Protein AF-A0A847A805-F1 (afdb_monomer)

Sequence (254 aa):
MTAPATVADLLRRSSESYADSPAIIGEGRNVTYGELTDRSNAVANGLVAAGLETGDRVAYLARNGTEFWELFFATAKSGAAIVPLNFRLSAPEIEWILDDCSPSVLVVEEHLVEMVPSSFTGLKLVFSQEGEPEAAEGWQTFEAWVGAQSTDDPRLDVRGEGLLSIMYSSGTTGRPKGVTTTSDAMLAAVAAISAELDPSPESVSLVPTPYYHITASGWSLIALANGGRIIQFIEVTPQSKLGLMLAHRATHEI

Nearest PDB structures (foldseek):
  8wev-assembly1_B-2  TM=8.909E-01  e=2.437E-20  Amycolatopsis thermoflava N1165
  8weu-assembly1_A-2  TM=8.920E-01  e=7.610E-20  Amycolatopsis thermoflava N1165
  8wev-assembly1_A-2  TM=9.040E-01  e=6.198E-19  Amycolatopsis thermoflava N1165
  8ppp-assembly1_A  TM=8.775E-01  e=2.397E-17  Streptoalloteichus hindustanus
  5u2a-assembly1_A  TM=8.514E-01  e=9.936E-14  Brucella canis ATCC 23365

Mean predicted aligned error: 3.99 Å

Secondary structure (DSSP, 8-state):
-PPPSSHHHHHHHHHHHHTTSEEEEESS--EEHHHHHHHHHHHHHHHHHTTPPTT-EEEEESSS-HHHHHHHHHHHHHT-EEEEE-TTS-HHHHHHHHHHH--SEEEEEGGGGGGS-TT--SEEEEE-SSSS----TT-EEHHHHHHTS--S-------TT-EEEEEEE--TTSS-EEEEEEHHHHHHHHHHHHHHH---TT-EEE--S-TTSHHHHHHHHHHHHTT-EEEE-SS--HHHHHHHHHHHT-SEE-

Solvent-accessible surface area (backbone atoms only — not comparable to full-atom values): 13107 Å² total; per-residue (Å²): 132,81,79,72,80,32,62,38,43,29,53,52,55,22,24,78,77,35,28,89,38,61,34,37,37,68,53,71,67,63,35,28,28,40,56,46,49,35,50,10,16,7,42,16,42,42,43,49,74,72,66,54,47,77,58,36,30,37,31,36,39,42,69,45,53,60,64,56,57,25,46,48,44,6,21,24,26,40,13,18,14,32,29,43,38,66,68,87,55,53,46,71,58,48,39,52,49,45,66,74,65,56,39,56,31,40,40,30,30,53,96,49,53,86,44,57,54,88,85,68,79,49,51,40,29,33,37,44,86,89,52,88,56,84,62,53,92,88,43,41,43,41,65,66,56,34,72,74,37,56,52,61,75,75,76,39,51,26,43,52,84,30,46,40,33,36,38,63,42,88,33,96,85,79,51,69,43,75,45,77,40,27,25,47,60,51,50,52,49,40,54,54,48,41,71,73,69,63,64,38,55,86,36,25,35,38,36,73,48,58,55,49,36,66,71,28,39,50,52,47,49,42,33,41,50,38,40,5,22,32,38,42,43,61,72,76,43,79,64,58,50,54,49,50,37,64,76,65,59,50,72,44,77,100

Radius of gyration: 17.07 Å; Cα contacts (8 Å, |Δi|>4): 524; chains: 1; bounding box: 42×43×49 Å

Foldseek 3Di:
DDAQQFLLSLLVVLCVVWVPPWAEDAAFDTDTSVRLLLLLQLLLQLCVVLPDDAAAEEEEQAFWYSVLSSPLSSCQLNNYAYEYDDNPDALVLVVVVCVVRVHQHYEYEQVCPVSHDPPNDHAAEYEYRVDFHDADPRYDHPVVSSVVGGSDRNRNGFGDQGWSYWAWDCDPVRHTDTDTDGRVNLSVLLVVVCVVVVAALQAEEEQQDTCSDCVRVSVSSSCSSRNHYYHDDRHDDPVSSVVSCVVSVHPYYD

pLDDT: mean 93.47, std 7.29, range [54.0, 98.88]

Structure (mmCIF, N/CA/C/O backbone):
data_AF-A0A847A805-F1
#
_entry.id   AF-A0A847A805-F1
#
loop_
_atom_site.group_PDB
_atom_site.id
_atom_site.type_symbol
_atom_site.label_atom_id
_atom_site.label_alt_id
_atom_site.label_comp_id
_atom_site.label_asym_id
_atom_site.label_entity_id
_atom_site.label_seq_id
_atom_site.pdbx_PDB_ins_code
_atom_site.Cartn_x
_atom_site.Cartn_y
_atom_site.Cartn_z
_atom_site.occupancy
_atom_site.B_iso_or_equiv
_atom_site.auth_seq_id
_atom_site.auth_comp_id
_atom_site.auth_asym_id
_atom_site.auth_atom_id
_atom_site.pdbx_PDB_model_num
ATOM 1 N N . MET A 1 1 ? -0.098 -5.555 -26.502 1.00 54.00 1 MET A N 1
ATOM 2 C CA . MET A 1 1 ? -0.722 -5.883 -25.203 1.00 54.00 1 MET A CA 1
ATOM 3 C C . MET A 1 1 ? -1.926 -4.981 -25.009 1.00 54.00 1 MET A C 1
ATOM 5 O O . MET A 1 1 ? -1.844 -3.817 -25.381 1.00 54.00 1 MET A O 1
ATOM 9 N N . THR A 1 2 ? -3.034 -5.507 -24.495 1.00 66.00 2 THR A N 1
ATOM 10 C CA . THR A 1 2 ? -4.191 -4.703 -24.070 1.00 66.00 2 THR A CA 1
ATOM 11 C C . THR A 1 2 ? -3.814 -3.821 -22.878 1.00 66.00 2 THR A C 1
ATOM 13 O O . THR A 1 2 ? -2.943 -4.190 -22.089 1.00 66.00 2 THR A O 1
ATOM 16 N N . ALA A 1 3 ? -4.435 -2.644 -22.767 1.00 80.00 3 ALA A N 1
ATOM 17 C CA . ALA A 1 3 ? -4.252 -1.761 -21.615 1.00 80.00 3 ALA A CA 1
ATOM 18 C C . ALA A 1 3 ? -4.642 -2.490 -20.308 1.00 80.00 3 ALA A C 1
ATOM 20 O O . ALA A 1 3 ? -5.530 -3.347 -20.348 1.00 80.00 3 ALA A O 1
ATOM 21 N N . PRO A 1 4 ? -3.977 -2.196 -19.174 1.00 85.38 4 PRO A N 1
ATOM 22 C CA . PRO A 1 4 ? -4.311 -2.818 -17.896 1.00 85.38 4 PRO A CA 1
ATOM 23 C C . PRO A 1 4 ? -5.711 -2.366 -17.464 1.00 85.38 4 PRO A C 1
ATOM 25 O O . PRO A 1 4 ? -6.030 -1.183 -17.573 1.00 85.38 4 PRO A O 1
ATOM 28 N N . ALA A 1 5 ? -6.547 -3.302 -17.010 1.00 90.94 5 ALA A N 1
ATOM 29 C CA . ALA A 1 5 ? -7.920 -2.998 -16.615 1.00 90.94 5 ALA A CA 1
ATOM 30 C C . ALA A 1 5 ? -8.040 -2.669 -15.119 1.00 90.94 5 ALA A C 1
ATOM 32 O O . ALA A 1 5 ? -9.042 -2.088 -14.706 1.00 90.94 5 ALA A O 1
ATOM 33 N N . THR A 1 6 ? -7.047 -3.054 -14.311 1.00 97.44 6 THR A N 1
ATOM 34 C CA . THR A 1 6 ? -6.960 -2.775 -12.869 1.00 97.44 6 THR A CA 1
ATOM 35 C C . THR A 1 6 ? -5.526 -2.456 -12.461 1.00 97.44 6 THR A C 1
ATOM 37 O O . THR A 1 6 ? -4.572 -2.791 -13.167 1.00 97.44 6 THR A O 1
ATOM 40 N N . VAL A 1 7 ? -5.347 -1.834 -11.293 1.00 98.00 7 VAL A N 1
ATOM 41 C CA . VAL A 1 7 ? -4.006 -1.628 -10.713 1.00 98.00 7 VAL A CA 1
ATOM 42 C C . VAL A 1 7 ? -3.314 -2.962 -10.410 1.00 98.00 7 VAL A C 1
ATOM 44 O O . VAL A 1 7 ? -2.103 -3.077 -10.587 1.00 98.00 7 VAL A O 1
ATOM 47 N N . ALA A 1 8 ? -4.071 -4.000 -10.041 1.00 98.12 8 ALA A N 1
ATOM 48 C CA . ALA A 1 8 ? -3.539 -5.350 -9.867 1.00 98.12 8 ALA A CA 1
ATOM 49 C C . ALA A 1 8 ? -2.941 -5.920 -11.171 1.00 98.12 8 ALA A C 1
ATOM 51 O O . ALA A 1 8 ? -1.909 -6.594 -11.130 1.00 98.12 8 ALA A O 1
ATOM 52 N N . ASP A 1 9 ? -3.523 -5.595 -12.333 1.00 97.75 9 ASP A N 1
ATOM 53 C CA . ASP A 1 9 ? -2.986 -6.010 -13.635 1.00 97.75 9 ASP A CA 1
ATOM 54 C C . ASP A 1 9 ? -1.608 -5.409 -13.941 1.00 97.75 9 ASP A C 1
ATOM 56 O O . ASP A 1 9 ? -0.858 -6.008 -14.711 1.00 97.75 9 ASP A O 1
ATOM 60 N N . LEU A 1 10 ? -1.243 -4.267 -13.344 1.00 97.69 10 LEU A N 1
ATOM 61 C CA . LEU A 1 10 ? 0.098 -3.692 -13.507 1.00 97.69 10 LEU A CA 1
ATOM 62 C C . LEU A 1 10 ? 1.162 -4.666 -12.990 1.00 97.69 10 LEU A C 1
ATOM 64 O O . LEU A 1 10 ? 2.076 -5.024 -13.730 1.00 97.69 10 LEU A O 1
ATOM 68 N N . LEU A 1 11 ? 0.997 -5.164 -11.759 1.00 98.19 11 LEU A N 1
ATOM 69 C CA . LEU A 1 11 ? 1.932 -6.129 -11.181 1.00 98.19 11 LEU A CA 1
ATOM 70 C C . LEU A 1 11 ? 1.893 -7.468 -11.920 1.00 98.19 11 LEU A C 1
ATOM 72 O O . LEU A 1 11 ? 2.948 -8.033 -12.191 1.00 98.19 11 LEU A O 1
ATOM 76 N N . ARG A 1 12 ? 0.699 -7.965 -12.280 1.00 97.75 12 ARG A N 1
ATOM 77 C CA . ARG A 1 12 ? 0.564 -9.232 -13.024 1.00 97.75 12 ARG A CA 1
ATOM 78 C C . ARG A 1 12 ? 1.360 -9.202 -14.323 1.00 97.75 12 ARG A C 1
ATOM 80 O O . ARG A 1 12 ? 2.133 -10.115 -14.580 1.00 97.75 12 ARG A O 1
ATOM 87 N N . ARG A 1 13 ? 1.224 -8.130 -15.106 1.00 96.31 13 ARG A N 1
ATOM 88 C CA . ARG A 1 13 ? 1.913 -7.984 -16.396 1.00 96.31 13 ARG A CA 1
ATOM 89 C C . ARG A 1 13 ? 3.425 -7.849 -16.237 1.00 96.31 13 ARG A C 1
ATOM 91 O O . ARG A 1 13 ? 4.167 -8.465 -17.004 1.00 96.31 13 ARG A O 1
ATOM 98 N N . SER A 1 14 ? 3.882 -7.075 -15.250 1.00 96.19 14 SER A N 1
ATOM 99 C CA . SER A 1 14 ? 5.313 -6.982 -14.946 1.00 96.19 14 SER A CA 1
ATOM 100 C C . SER A 1 14 ? 5.870 -8.337 -14.509 1.00 96.19 14 SER A C 1
ATOM 102 O O . SER A 1 14 ? 6.908 -8.750 -15.008 1.00 96.19 14 SER A O 1
ATOM 104 N N . SER A 1 15 ? 5.154 -9.074 -13.659 1.00 97.00 15 SER A N 1
ATOM 105 C CA . SER A 1 15 ? 5.560 -10.405 -13.196 1.00 97.00 15 SER A CA 1
ATOM 106 C C . SER A 1 15 ? 5.583 -11.446 -14.321 1.00 97.00 15 SER A C 1
ATOM 108 O O . SER A 1 15 ? 6.563 -12.170 -14.457 1.00 97.00 15 SER A O 1
ATOM 110 N N . GLU A 1 16 ? 4.588 -11.452 -15.215 1.00 96.88 16 GLU A N 1
ATOM 111 C CA . GLU A 1 16 ? 4.564 -12.327 -16.401 1.00 96.88 16 GLU A CA 1
ATOM 112 C C . GLU A 1 16 ? 5.808 -12.164 -17.292 1.00 96.88 16 GLU A C 1
ATOM 114 O O . GLU A 1 16 ? 6.250 -13.126 -17.919 1.00 96.88 16 GLU A O 1
ATOM 119 N N . SER A 1 17 ? 6.371 -10.954 -17.357 1.00 95.88 17 SER A N 1
ATOM 120 C CA . SER A 1 17 ? 7.512 -10.633 -18.225 1.00 95.88 17 SER A CA 1
ATOM 121 C C . SER A 1 17 ? 8.860 -10.647 -17.496 1.00 95.88 17 SER A C 1
ATOM 123 O O . SER A 1 17 ? 9.890 -10.905 -18.118 1.00 95.88 17 SER A O 1
ATOM 125 N N . TYR A 1 18 ? 8.862 -10.359 -16.193 1.00 96.56 18 TYR A N 1
ATOM 126 C CA . TYR A 1 18 ? 10.057 -10.032 -15.414 1.00 96.56 18 TYR A CA 1
ATOM 127 C C . TYR A 1 18 ? 10.082 -10.710 -14.038 1.00 96.56 18 TYR A C 1
ATOM 129 O O . TYR A 1 18 ? 10.704 -10.171 -13.128 1.00 96.56 18 TYR A O 1
ATOM 137 N N . ALA A 1 19 ? 9.442 -11.875 -13.874 1.00 97.44 19 ALA A N 1
ATOM 138 C C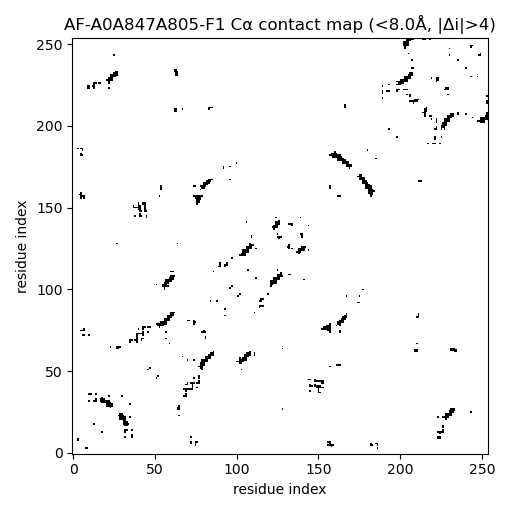A . ALA A 1 19 ? 9.321 -12.590 -12.596 1.00 97.44 19 ALA A CA 1
ATOM 139 C C . ALA A 1 19 ? 10.629 -12.640 -11.785 1.00 97.44 19 ALA A C 1
ATOM 141 O O . ALA A 1 19 ? 10.632 -12.253 -10.621 1.00 97.44 19 ALA A O 1
ATOM 142 N N . ASP A 1 20 ? 11.742 -13.028 -12.416 1.00 98.06 20 ASP A N 1
ATOM 143 C CA . ASP A 1 20 ? 13.053 -13.164 -11.759 1.00 98.06 20 ASP A CA 1
ATOM 144 C C . ASP A 1 20 ? 13.842 -11.842 -11.663 1.00 98.06 20 ASP A C 1
ATOM 146 O O . ASP A 1 20 ? 14.954 -11.799 -11.132 1.00 98.06 20 ASP A O 1
ATOM 150 N N . SER A 1 21 ? 13.307 -10.747 -12.210 1.00 97.94 21 SER A N 1
ATOM 151 C CA . SER A 1 21 ? 13.960 -9.439 -12.152 1.00 97.94 21 SER A CA 1
ATOM 152 C C . SER A 1 21 ? 13.697 -8.764 -10.804 1.00 97.94 21 SER A C 1
ATOM 154 O O . SER A 1 21 ? 12.608 -8.914 -10.245 1.00 97.94 21 SER A O 1
ATOM 156 N N . PRO A 1 22 ? 14.652 -7.975 -10.276 1.00 97.81 22 PRO A N 1
ATOM 157 C CA . PRO A 1 22 ? 14.435 -7.214 -9.051 1.00 97.81 22 PRO A CA 1
ATOM 158 C C . PRO A 1 22 ? 13.302 -6.199 -9.230 1.00 97.81 22 PRO A C 1
ATOM 160 O O . PRO A 1 22 ? 13.333 -5.433 -10.189 1.00 97.81 22 PRO A O 1
ATOM 163 N N . ALA A 1 23 ? 12.357 -6.156 -8.293 1.00 97.81 23 ALA A N 1
ATOM 164 C CA . ALA A 1 23 ? 11.308 -5.138 -8.227 1.00 97.81 23 ALA A CA 1
ATOM 165 C C . ALA A 1 23 ? 11.667 -4.054 -7.200 1.00 97.81 23 ALA A C 1
ATOM 167 O O . ALA A 1 23 ? 11.599 -2.857 -7.485 1.00 97.81 23 ALA A O 1
ATOM 168 N N . ILE A 1 24 ? 12.105 -4.482 -6.014 1.00 96.56 24 ILE A N 1
ATOM 169 C CA . ILE A 1 24 ? 12.467 -3.612 -4.892 1.00 96.56 24 ILE A CA 1
ATOM 170 C C . ILE A 1 24 ? 13.868 -4.001 -4.433 1.00 96.56 24 ILE A C 1
ATOM 172 O O . ILE A 1 24 ? 14.149 -5.176 -4.192 1.00 96.56 24 ILE A O 1
ATOM 176 N N . ILE A 1 25 ? 14.752 -3.013 -4.338 1.00 94.50 25 ILE A N 1
ATOM 177 C CA . ILE A 1 25 ? 16.137 -3.167 -3.882 1.00 94.50 25 ILE A CA 1
ATOM 178 C C . ILE A 1 25 ? 16.492 -2.060 -2.884 1.00 94.50 25 ILE A C 1
ATOM 180 O O . ILE A 1 25 ? 15.800 -1.051 -2.829 1.00 94.50 25 ILE A O 1
ATOM 184 N N . GLY A 1 26 ? 17.601 -2.187 -2.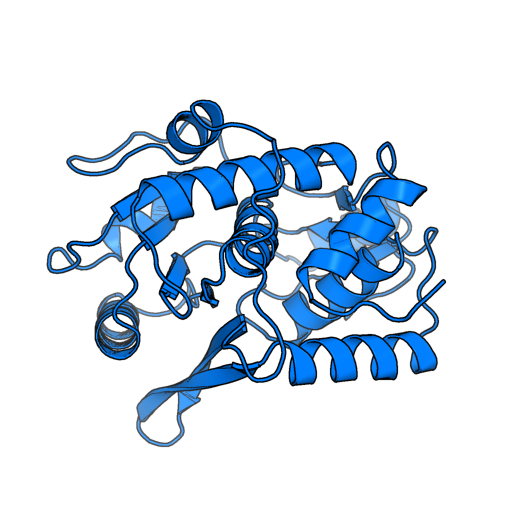158 1.00 88.38 26 GLY A N 1
ATOM 185 C CA . GLY A 1 26 ? 18.120 -1.134 -1.279 1.00 88.38 26 GLY A CA 1
ATOM 186 C C . GLY A 1 26 ? 18.107 -1.569 0.181 1.00 88.38 26 GLY A C 1
ATOM 187 O O . GLY A 1 26 ? 18.636 -2.630 0.506 1.00 88.38 26 GLY A O 1
ATOM 188 N N . GLU A 1 27 ? 17.553 -0.732 1.057 1.00 87.06 27 GLU A N 1
ATOM 189 C CA . GLU A 1 27 ? 17.408 -1.049 2.481 1.00 87.06 27 GLU A CA 1
ATOM 190 C C . GLU A 1 27 ? 16.188 -1.950 2.745 1.00 87.06 27 GLU A C 1
ATOM 192 O O . GLU A 1 27 ? 15.140 -1.825 2.103 1.00 87.06 27 GLU A O 1
ATOM 197 N N . GLY A 1 28 ? 16.319 -2.847 3.727 1.00 84.88 28 GLY A N 1
ATOM 198 C CA . GLY A 1 28 ? 15.299 -3.842 4.058 1.00 84.88 28 GLY A CA 1
ATOM 199 C C . GLY A 1 28 ? 15.353 -5.073 3.145 1.00 84.88 28 GLY A C 1
ATOM 200 O O . GLY A 1 28 ? 16.429 -5.535 2.757 1.00 84.88 28 GLY A O 1
ATOM 201 N N . ARG A 1 29 ? 14.184 -5.647 2.832 1.00 90.75 29 ARG A N 1
ATOM 202 C CA . ARG A 1 29 ? 14.076 -6.852 1.995 1.00 90.75 29 ARG A CA 1
ATOM 203 C C . ARG A 1 29 ? 14.111 -6.502 0.509 1.00 90.75 29 ARG A C 1
ATOM 205 O O . ARG A 1 29 ? 13.197 -5.853 0.001 1.00 90.75 29 ARG A O 1
ATOM 212 N N . ASN A 1 30 ? 15.113 -7.026 -0.191 1.00 94.38 30 ASN A N 1
ATOM 213 C CA . ASN A 1 30 ? 15.154 -7.015 -1.650 1.00 94.38 30 ASN A CA 1
ATOM 214 C C . ASN A 1 30 ? 14.257 -8.131 -2.186 1.00 94.38 30 ASN A C 1
ATOM 216 O O . ASN A 1 30 ? 14.399 -9.272 -1.751 1.00 94.38 30 ASN A O 1
ATOM 220 N N . VAL A 1 31 ? 13.371 -7.811 -3.127 1.00 97.38 31 VAL A N 1
ATOM 221 C CA . VAL A 1 31 ? 12.443 -8.787 -3.712 1.00 97.38 31 VAL A CA 1
ATOM 222 C C . VAL A 1 31 ? 12.356 -8.646 -5.224 1.00 97.38 31 VAL A C 1
ATOM 224 O O . VAL A 1 31 ? 12.441 -7.550 -5.792 1.00 97.38 31 VAL A O 1
ATOM 227 N N . THR A 1 32 ? 12.178 -9.784 -5.876 1.00 98.69 32 THR A N 1
ATOM 228 C CA . THR A 1 32 ? 11.847 -9.907 -7.295 1.00 98.69 32 THR A CA 1
ATOM 229 C C . THR A 1 32 ? 10.361 -9.646 -7.548 1.00 98.69 32 THR A C 1
ATOM 231 O O . THR A 1 32 ? 9.549 -9.587 -6.619 1.00 98.69 32 THR A O 1
ATOM 234 N N . TYR A 1 33 ? 9.977 -9.495 -8.815 1.00 98.69 33 TYR A N 1
ATOM 235 C CA . TYR A 1 33 ? 8.565 -9.379 -9.193 1.00 98.69 33 TYR A CA 1
ATOM 236 C C . TYR A 1 33 ? 7.750 -10.628 -8.849 1.00 98.69 33 TYR A C 1
ATOM 238 O O . TYR A 1 33 ? 6.592 -10.497 -8.442 1.00 98.69 33 TYR A O 1
ATOM 246 N N . GLY A 1 34 ? 8.336 -11.819 -8.993 1.00 98.62 34 GLY A N 1
ATOM 247 C CA . GLY A 1 34 ? 7.706 -13.085 -8.623 1.00 98.62 34 GLY A CA 1
ATOM 248 C C . GLY A 1 34 ? 7.427 -13.142 -7.124 1.00 98.62 34 GLY A C 1
ATOM 249 O O . GLY A 1 34 ? 6.283 -13.318 -6.717 1.00 98.62 34 GLY A O 1
ATOM 250 N N . GLU A 1 35 ? 8.435 -12.847 -6.300 1.00 98.56 35 GLU A N 1
ATOM 251 C CA . GLU A 1 35 ? 8.287 -12.824 -4.838 1.00 98.56 35 GLU A CA 1
ATOM 252 C C . GLU A 1 35 ? 7.276 -11.767 -4.373 1.00 98.56 35 GLU A C 1
ATOM 254 O O . GLU A 1 35 ? 6.437 -12.047 -3.516 1.00 98.56 35 GLU A O 1
ATOM 259 N N . LEU A 1 36 ? 7.296 -10.564 -4.961 1.00 98.69 36 LEU A N 1
ATOM 260 C CA . LEU A 1 36 ? 6.301 -9.529 -4.665 1.00 98.69 36 LEU A CA 1
ATOM 261 C C . LEU A 1 36 ? 4.887 -9.968 -5.078 1.00 98.69 36 LEU A C 1
ATOM 263 O O . LEU A 1 36 ? 3.910 -9.656 -4.392 1.00 98.69 36 LEU A O 1
ATOM 267 N N . THR A 1 37 ? 4.758 -10.701 -6.185 1.00 98.81 37 THR A N 1
ATOM 268 C CA . THR A 1 37 ? 3.476 -11.247 -6.652 1.00 98.81 37 THR A CA 1
ATOM 269 C C . THR A 1 37 ? 2.931 -12.279 -5.678 1.00 98.81 37 THR A C 1
ATOM 271 O O . THR A 1 37 ? 1.793 -12.128 -5.236 1.00 98.81 37 THR A O 1
ATOM 274 N N . ASP A 1 38 ? 3.746 -13.258 -5.300 1.00 98.69 38 ASP A N 1
ATOM 275 C CA . ASP A 1 38 ? 3.353 -14.331 -4.389 1.00 98.69 38 ASP A CA 1
ATOM 276 C C . ASP A 1 38 ? 2.993 -13.781 -3.010 1.00 98.69 38 ASP A C 1
ATOM 278 O O . ASP A 1 38 ? 1.939 -14.106 -2.461 1.00 98.69 38 ASP A O 1
ATOM 282 N N . ARG A 1 39 ? 3.817 -12.873 -2.471 1.00 98.62 39 ARG A N 1
ATOM 283 C CA . ARG A 1 39 ? 3.561 -12.264 -1.161 1.00 98.62 39 ARG A CA 1
ATOM 284 C C . ARG A 1 39 ? 2.328 -11.369 -1.167 1.00 98.62 39 ARG A C 1
ATOM 286 O O . ARG A 1 39 ? 1.515 -11.460 -0.253 1.00 98.62 39 ARG A O 1
ATOM 293 N N . SER A 1 40 ? 2.124 -10.553 -2.203 1.00 98.81 40 SER A N 1
ATOM 294 C CA . SER A 1 40 ? 0.896 -9.748 -2.302 1.00 98.81 40 SER A CA 1
ATOM 295 C C . SER A 1 40 ? -0.358 -10.604 -2.522 1.00 98.81 40 SER A C 1
ATOM 297 O O . SER A 1 40 ? -1.422 -10.237 -2.032 1.00 98.81 40 SER A O 1
ATOM 299 N N . ASN A 1 41 ? -0.260 -11.757 -3.195 1.00 98.88 41 ASN A N 1
ATOM 300 C CA . ASN A 1 41 ? -1.364 -12.721 -3.270 1.00 98.88 41 ASN A CA 1
ATOM 301 C C . ASN A 1 41 ? -1.668 -13.333 -1.896 1.00 98.88 41 ASN A C 1
ATOM 303 O O . ASN A 1 41 ? -2.827 -13.367 -1.489 1.00 98.88 41 ASN A O 1
ATOM 307 N N . ALA A 1 42 ? -0.640 -13.749 -1.152 1.00 98.88 42 ALA A N 1
ATOM 308 C CA . ALA A 1 42 ? -0.792 -14.288 0.198 1.00 98.88 42 ALA A CA 1
ATOM 309 C C . ALA A 1 42 ? -1.446 -13.284 1.153 1.00 98.88 42 ALA A C 1
ATOM 311 O O . ALA A 1 42 ? -2.428 -13.611 1.821 1.00 98.88 42 ALA A O 1
ATOM 312 N N . VAL A 1 43 ? -0.986 -12.031 1.151 1.00 98.88 43 VAL A N 1
ATOM 313 C CA . VAL A 1 43 ? -1.624 -10.952 1.916 1.00 98.88 43 VAL A CA 1
ATOM 314 C C . VAL A 1 43 ? -3.076 -10.758 1.461 1.00 98.88 43 VAL A C 1
ATOM 316 O O . VAL A 1 43 ? -3.959 -10.670 2.308 1.00 98.88 43 VAL A O 1
ATOM 319 N N . ALA A 1 44 ? -3.362 -10.746 0.153 1.00 98.88 44 ALA A N 1
ATOM 320 C CA . ALA A 1 44 ? -4.724 -10.577 -0.360 1.00 98.88 44 ALA A CA 1
ATOM 321 C C . ALA A 1 44 ? -5.663 -11.699 0.111 1.00 98.88 44 ALA A C 1
ATOM 323 O O . ALA A 1 44 ? -6.768 -11.413 0.570 1.00 98.88 44 ALA A O 1
ATOM 324 N N . ASN A 1 45 ? -5.214 -12.956 0.069 1.00 98.81 45 ASN A N 1
ATOM 325 C CA . ASN A 1 45 ? -5.967 -14.093 0.598 1.00 98.81 45 ASN A CA 1
ATOM 326 C C . ASN A 1 45 ? -6.185 -13.985 2.107 1.00 98.81 45 ASN A C 1
ATOM 328 O O . ASN A 1 45 ? -7.288 -14.253 2.574 1.00 98.81 45 ASN A O 1
ATOM 332 N N . GLY A 1 46 ? -5.179 -13.535 2.861 1.00 98.75 46 GLY A N 1
ATOM 333 C CA . GLY A 1 46 ? -5.327 -13.268 4.289 1.00 98.75 46 GLY A CA 1
ATOM 334 C C . GLY A 1 46 ? -6.392 -12.205 4.575 1.00 98.75 46 GLY A C 1
ATOM 335 O O . GLY A 1 46 ? -7.215 -12.389 5.470 1.00 98.75 46 GLY A O 1
ATOM 336 N N . LEU A 1 47 ? -6.431 -11.121 3.790 1.00 98.75 47 LEU A N 1
ATOM 337 C CA . LEU A 1 47 ? -7.457 -10.078 3.911 1.00 98.75 47 LEU A CA 1
ATOM 338 C C . LEU A 1 47 ? -8.860 -10.635 3.615 1.00 98.75 47 LEU A C 1
ATOM 340 O O . LEU A 1 47 ? -9.795 -10.385 4.372 1.00 98.75 47 LEU A O 1
ATOM 344 N N . VAL A 1 48 ? -9.002 -11.439 2.558 1.00 98.56 48 VAL A N 1
ATOM 345 C CA . VAL A 1 48 ? -10.272 -12.103 2.213 1.00 98.56 48 VAL A CA 1
ATOM 346 C C . VAL A 1 48 ? -10.700 -13.077 3.315 1.00 98.56 48 VAL A C 1
ATOM 348 O O . VAL A 1 48 ? -11.859 -13.079 3.724 1.00 98.56 48 VAL A O 1
ATOM 351 N N . ALA A 1 49 ? -9.771 -13.873 3.849 1.00 98.19 49 ALA A N 1
ATOM 352 C CA . ALA A 1 49 ? -10.033 -14.814 4.937 1.00 98.19 49 ALA A CA 1
ATOM 353 C C . ALA A 1 49 ? -10.394 -14.110 6.257 1.00 98.19 49 ALA A C 1
ATOM 355 O O . ALA A 1 49 ? -11.165 -14.649 7.050 1.00 98.19 49 ALA A O 1
ATOM 356 N N . ALA A 1 50 ? -9.880 -12.896 6.478 1.00 98.00 50 ALA A N 1
ATOM 357 C CA . ALA A 1 50 ? -10.261 -12.028 7.590 1.00 98.00 50 ALA A CA 1
ATOM 358 C C . ALA A 1 50 ? -11.643 -11.365 7.402 1.00 98.00 50 ALA A C 1
ATOM 360 O O . ALA A 1 50 ? -12.107 -10.672 8.306 1.00 98.00 50 ALA A O 1
ATOM 361 N N . GLY A 1 51 ? -12.314 -11.602 6.269 1.00 98.06 51 GLY A N 1
ATOM 362 C CA . GLY A 1 51 ? -13.681 -11.156 6.007 1.00 98.06 51 GLY A CA 1
ATOM 363 C C . GLY A 1 51 ? -13.794 -9.737 5.457 1.00 98.06 51 GLY A C 1
ATOM 364 O O . GLY A 1 51 ? -14.868 -9.153 5.568 1.00 98.06 51 GLY A O 1
ATOM 365 N N . LEU A 1 52 ? -12.717 -9.176 4.896 1.00 98.31 52 LEU A N 1
ATOM 366 C CA . LEU A 1 52 ? -12.769 -7.844 4.295 1.00 98.31 52 LEU A CA 1
ATOM 367 C C . LEU A 1 52 ? -13.649 -7.846 3.042 1.00 98.31 52 LEU A C 1
ATOM 369 O O . LEU A 1 52 ? -13.547 -8.736 2.194 1.00 98.31 52 LEU A O 1
ATOM 373 N N . GLU A 1 53 ? -14.465 -6.805 2.911 1.00 95.81 53 GLU A N 1
ATOM 374 C CA . GLU A 1 53 ? -15.313 -6.565 1.746 1.00 95.81 53 GLU A CA 1
ATOM 375 C C . GLU A 1 53 ? -14.734 -5.472 0.832 1.00 95.81 53 GLU A C 1
ATOM 377 O O . GLU A 1 53 ? -13.776 -4.766 1.163 1.00 95.81 53 GLU A O 1
ATOM 382 N N . THR A 1 54 ? -15.319 -5.311 -0.359 1.00 96.81 54 THR A N 1
ATOM 383 C CA . THR A 1 54 ? -14.913 -4.253 -1.290 1.00 96.81 54 THR A CA 1
ATOM 384 C C . THR A 1 54 ? -15.049 -2.872 -0.645 1.00 96.81 54 THR A C 1
ATOM 386 O O . THR A 1 54 ? -16.126 -2.487 -0.197 1.00 96.81 54 THR A O 1
ATOM 389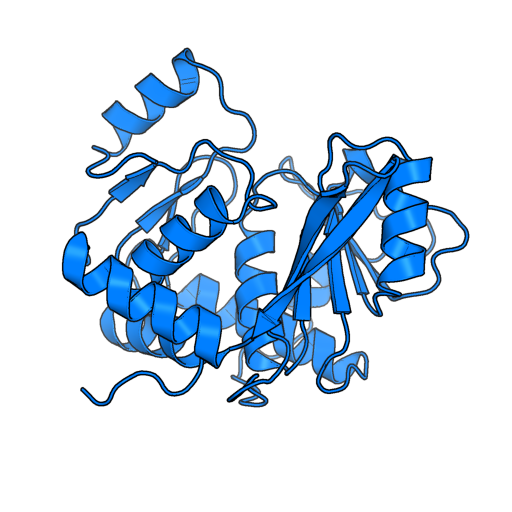 N N . GLY A 1 55 ? -13.965 -2.097 -0.663 1.00 96.50 55 GLY A N 1
ATOM 390 C CA . GLY A 1 55 ? -13.900 -0.771 -0.049 1.00 96.50 55 GLY A CA 1
ATOM 391 C C . GLY A 1 55 ? -13.531 -0.771 1.436 1.00 96.50 55 GLY A C 1
ATOM 392 O O . GLY A 1 55 ? -13.446 0.310 2.025 1.00 96.50 55 GLY A O 1
ATOM 393 N N . ASP A 1 56 ? -13.268 -1.929 2.050 1.00 98.56 56 ASP A N 1
ATOM 394 C CA . ASP A 1 56 ? -12.667 -1.970 3.383 1.00 98.56 56 ASP A CA 1
ATOM 395 C C . ASP A 1 56 ? -11.253 -1.405 3.392 1.00 98.56 56 ASP A C 1
ATOM 397 O O . ASP A 1 56 ? -10.524 -1.481 2.406 1.00 98.56 56 ASP A O 1
ATOM 401 N N . ARG A 1 57 ? -10.870 -0.781 4.510 1.00 98.75 57 ARG A N 1
ATOM 402 C CA . ARG A 1 57 ? -9.603 -0.053 4.618 1.00 98.75 57 ARG A CA 1
ATOM 403 C C . ARG A 1 57 ? -8.571 -0.894 5.353 1.00 98.75 57 ARG A C 1
ATOM 405 O O . ARG A 1 57 ? -8.849 -1.440 6.420 1.00 98.75 57 ARG A O 1
ATOM 412 N N . VAL A 1 58 ? -7.365 -0.925 4.801 1.00 98.88 58 VAL A N 1
ATOM 413 C CA . VAL A 1 58 ? -6.174 -1.510 5.415 1.00 98.88 58 VAL A CA 1
ATOM 414 C C . VAL A 1 58 ? -5.175 -0.390 5.661 1.00 98.88 58 VAL A C 1
ATOM 416 O O . VAL A 1 58 ? -4.620 0.179 4.720 1.00 98.88 58 VAL A O 1
ATOM 419 N N . ALA A 1 59 ? -4.974 -0.041 6.927 1.00 98.81 59 ALA A N 1
ATOM 420 C CA . ALA A 1 59 ? -4.054 1.013 7.319 1.00 98.81 59 ALA A CA 1
ATOM 421 C C . ALA A 1 59 ? -2.622 0.485 7.470 1.00 98.81 59 ALA A C 1
ATOM 423 O O . ALA A 1 59 ? -2.403 -0.623 7.961 1.00 98.81 59 ALA A O 1
ATOM 424 N N . TYR A 1 60 ? -1.650 1.300 7.064 1.00 98.75 60 TYR A N 1
ATOM 425 C CA . TYR A 1 60 ? -0.221 0.998 7.153 1.00 98.75 60 TYR A CA 1
ATOM 426 C C . TYR A 1 60 ? 0.500 2.119 7.905 1.00 98.75 60 TYR A C 1
ATOM 428 O O . TYR A 1 60 ? 0.599 3.235 7.393 1.00 98.75 60 TYR A O 1
ATOM 436 N N . LEU A 1 61 ? 0.990 1.835 9.113 1.00 98.31 61 LEU A N 1
ATOM 437 C CA . LEU A 1 61 ? 1.722 2.775 9.967 1.00 98.31 61 LEU A CA 1
ATOM 438 C C . LEU A 1 61 ? 3.169 2.314 10.135 1.00 98.31 61 LEU A C 1
ATOM 440 O O . LEU A 1 61 ? 3.492 1.53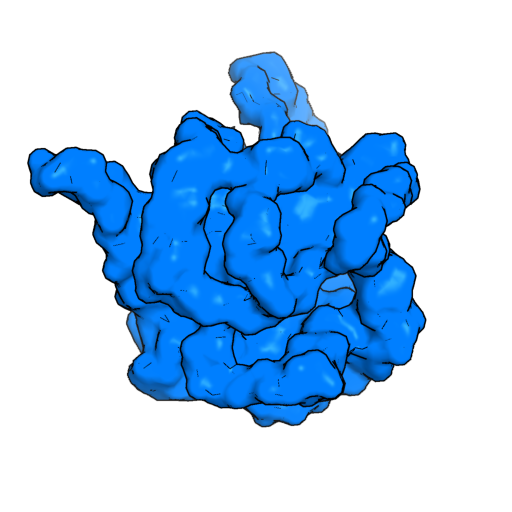5 11.029 1.00 98.31 61 LEU A O 1
ATOM 444 N N . ALA A 1 62 ? 4.044 2.791 9.260 1.00 96.69 62 ALA A N 1
ATOM 445 C CA . ALA A 1 62 ? 5.442 2.391 9.252 1.00 96.69 62 ALA A CA 1
ATOM 446 C C . ALA A 1 62 ? 6.290 3.348 8.420 1.00 96.69 62 ALA A C 1
ATOM 448 O O . ALA A 1 62 ? 5.773 4.166 7.648 1.00 96.69 62 ALA A O 1
ATOM 449 N N . ARG A 1 63 ? 7.608 3.200 8.543 1.00 95.12 63 ARG A N 1
ATOM 450 C CA . ARG A 1 63 ? 8.558 3.733 7.567 1.00 95.12 63 ARG A CA 1
ATOM 451 C C . ARG A 1 63 ? 8.378 3.025 6.215 1.00 95.12 63 ARG A C 1
ATOM 453 O O . ARG A 1 63 ? 7.583 2.093 6.055 1.00 95.12 63 ARG A O 1
ATOM 460 N N . ASN A 1 64 ? 9.115 3.489 5.212 1.00 93.62 64 ASN A N 1
ATOM 461 C CA . ASN A 1 64 ? 9.184 2.808 3.922 1.00 93.62 64 ASN A CA 1
ATOM 462 C C . ASN A 1 64 ? 9.692 1.380 4.124 1.00 93.62 64 ASN A C 1
ATOM 464 O O . ASN A 1 64 ? 10.727 1.175 4.752 1.00 93.62 64 ASN A O 1
ATOM 468 N N . GLY A 1 65 ? 8.954 0.419 3.587 1.00 93.31 65 GLY A N 1
ATOM 469 C CA . GLY A 1 65 ? 9.219 -1.003 3.734 1.00 93.31 65 GLY A CA 1
ATOM 470 C C . GLY A 1 65 ? 8.593 -1.772 2.580 1.00 93.31 65 GLY A C 1
ATOM 471 O O . GLY A 1 65 ? 7.685 -1.275 1.905 1.00 93.31 65 GLY A O 1
ATOM 472 N N . THR A 1 66 ? 9.072 -2.991 2.361 1.00 95.12 66 THR A N 1
ATOM 473 C CA . THR A 1 66 ? 8.583 -3.876 1.293 1.00 95.12 66 THR A CA 1
ATOM 474 C C . THR A 1 66 ? 7.124 -4.272 1.552 1.00 95.12 66 THR A C 1
ATOM 476 O O . THR A 1 66 ? 6.331 -4.419 0.623 1.00 95.12 66 THR A O 1
ATOM 479 N N . GLU A 1 67 ? 6.743 -4.327 2.827 1.00 96.75 67 GLU A N 1
ATOM 480 C CA . GLU A 1 67 ? 5.397 -4.575 3.341 1.00 96.75 67 GLU A CA 1
ATOM 481 C C . GLU A 1 67 ? 4.373 -3.573 2.788 1.00 96.75 67 GLU A C 1
ATOM 483 O O . GLU A 1 67 ? 3.235 -3.956 2.517 1.00 96.75 67 GLU A O 1
ATOM 488 N N . PHE A 1 68 ? 4.768 -2.315 2.538 1.00 97.75 68 PHE A N 1
ATOM 489 C CA . PHE A 1 68 ? 3.890 -1.331 1.896 1.00 97.75 68 PHE A CA 1
ATOM 490 C C . PHE A 1 68 ? 3.442 -1.802 0.509 1.00 97.75 68 PHE A C 1
ATOM 492 O O . PHE A 1 68 ? 2.258 -1.730 0.191 1.00 97.75 68 PHE A O 1
ATOM 499 N N . TRP A 1 69 ? 4.368 -2.301 -0.314 1.00 98.06 69 TRP A N 1
ATOM 500 C CA . TRP A 1 69 ? 4.063 -2.754 -1.674 1.00 98.06 69 TRP A CA 1
ATOM 501 C C . TRP A 1 69 ? 3.329 -4.088 -1.690 1.00 98.06 69 TRP A C 1
ATOM 503 O O . TRP A 1 69 ? 2.437 -4.285 -2.516 1.00 98.06 69 TRP A O 1
ATOM 513 N N . GLU A 1 70 ? 3.641 -4.971 -0.741 1.00 98.50 70 GLU A N 1
ATOM 514 C CA . GLU A 1 70 ? 2.873 -6.195 -0.517 1.00 98.50 70 GLU A CA 1
ATOM 515 C C . GLU A 1 70 ? 1.407 -5.860 -0.213 1.00 98.50 70 GLU A C 1
ATOM 517 O O . GLU A 1 70 ? 0.518 -6.384 -0.881 1.00 98.50 70 GLU A O 1
ATOM 522 N N . LEU A 1 71 ? 1.148 -4.919 0.703 1.00 98.75 71 LEU A N 1
ATOM 523 C CA . LEU A 1 71 ? -0.199 -4.454 1.053 1.00 98.75 71 LEU A CA 1
ATOM 524 C C . LEU A 1 71 ? -0.874 -3.658 -0.067 1.00 98.75 71 LEU A C 1
ATOM 526 O O . LEU A 1 71 ? -2.072 -3.827 -0.299 1.00 98.75 71 LEU A O 1
ATOM 530 N N . PHE A 1 72 ? -0.137 -2.799 -0.773 1.00 98.81 72 PHE A N 1
ATOM 531 C CA . PHE A 1 72 ? -0.677 -1.981 -1.858 1.00 98.81 72 PHE A CA 1
ATOM 532 C C . PHE A 1 72 ? -1.259 -2.870 -2.957 1.00 98.81 72 PHE A C 1
ATOM 534 O O . PHE A 1 72 ? -2.413 -2.712 -3.355 1.00 98.81 72 PHE A O 1
ATOM 541 N N . PHE A 1 73 ? -0.490 -3.859 -3.415 1.00 98.88 73 PHE A N 1
ATOM 542 C CA . PHE A 1 73 ? -0.987 -4.788 -4.423 1.00 98.88 73 PHE A CA 1
ATOM 543 C C . PHE A 1 73 ? -1.984 -5.791 -3.848 1.00 98.88 73 PHE A C 1
ATOM 545 O O . PHE A 1 73 ? -2.905 -6.180 -4.560 1.00 98.88 73 PHE A O 1
ATOM 552 N N . ALA A 1 74 ? -1.854 -6.186 -2.581 1.00 98.88 74 ALA A N 1
ATOM 553 C CA . ALA A 1 74 ? -2.811 -7.090 -1.957 1.00 98.88 74 ALA A CA 1
ATOM 554 C C . ALA A 1 74 ? -4.210 -6.484 -1.847 1.00 98.88 74 ALA A C 1
ATOM 556 O O . ALA A 1 74 ? -5.180 -7.119 -2.245 1.00 98.88 74 ALA A O 1
ATOM 557 N N . THR A 1 75 ? -4.309 -5.242 -1.368 1.00 98.88 75 THR A N 1
ATOM 558 C CA . THR A 1 75 ? -5.578 -4.501 -1.291 1.00 98.88 75 THR A CA 1
ATOM 559 C C . THR A 1 75 ? -6.183 -4.307 -2.680 1.00 98.88 75 THR A C 1
ATOM 561 O O . THR A 1 75 ? -7.353 -4.621 -2.890 1.00 98.88 75 THR A O 1
ATOM 564 N N . ALA A 1 76 ? -5.362 -3.950 -3.675 1.00 98.69 76 ALA A N 1
ATOM 565 C CA . ALA A 1 76 ? -5.797 -3.870 -5.067 1.00 98.69 76 ALA A CA 1
ATOM 566 C C . ALA A 1 76 ? -6.331 -5.205 -5.630 1.00 98.69 76 ALA A C 1
ATOM 568 O O . ALA A 1 76 ? -7.194 -5.171 -6.506 1.00 98.69 76 ALA A O 1
ATOM 569 N N . LYS A 1 77 ? -5.836 -6.357 -5.148 1.00 98.75 77 LYS A N 1
ATOM 570 C CA . LYS A 1 77 ? -6.247 -7.722 -5.547 1.00 98.75 77 LYS A CA 1
ATOM 571 C C . LYS A 1 77 ? -7.418 -8.288 -4.732 1.00 98.75 77 LYS A C 1
ATOM 573 O O . LYS A 1 77 ? -8.049 -9.239 -5.189 1.00 98.75 77 LYS A O 1
ATOM 578 N N . SER A 1 78 ? -7.687 -7.749 -3.542 1.00 98.56 78 SER A N 1
ATOM 579 C CA . SER A 1 78 ? -8.773 -8.183 -2.647 1.00 98.56 78 SER A CA 1
ATOM 580 C C . SER A 1 78 ? -9.993 -7.258 -2.659 1.00 98.56 78 SER A C 1
ATOM 582 O O . SER A 1 78 ? -11.003 -7.569 -2.032 1.00 98.56 78 SER A O 1
ATOM 584 N N . GLY A 1 79 ? -9.910 -6.119 -3.351 1.00 98.25 79 GLY A N 1
ATOM 585 C CA . GLY A 1 79 ? -10.996 -5.142 -3.442 1.00 98.25 79 GLY A CA 1
ATOM 586 C C . GLY A 1 79 ? -10.996 -4.134 -2.291 1.00 98.25 79 GLY A C 1
ATOM 587 O O . GLY A 1 79 ? -11.874 -3.273 -2.234 1.00 98.25 79 GLY A O 1
ATOM 588 N N . ALA A 1 80 ? -10.023 -4.233 -1.385 1.00 98.56 80 ALA A N 1
ATOM 589 C CA . ALA A 1 80 ? -9.813 -3.310 -0.281 1.00 98.56 80 ALA A CA 1
ATOM 590 C C . ALA A 1 80 ? -9.029 -2.062 -0.730 1.00 98.56 80 ALA A C 1
ATOM 592 O O . ALA A 1 80 ? -8.448 -2.010 -1.814 1.00 98.56 80 ALA A O 1
ATOM 593 N N . ALA A 1 81 ? -8.975 -1.062 0.143 1.00 98.69 81 ALA A N 1
ATOM 594 C CA . ALA A 1 81 ? -8.249 0.181 -0.058 1.00 98.69 81 ALA A CA 1
ATOM 595 C C . ALA A 1 81 ? -7.107 0.325 0.949 1.00 98.69 81 ALA A C 1
ATOM 597 O O . ALA A 1 81 ? -7.295 0.127 2.152 1.00 98.69 81 ALA A O 1
ATOM 598 N N . ILE A 1 82 ? -5.930 0.734 0.479 1.00 98.81 82 ILE A N 1
ATOM 599 C CA . ILE A 1 82 ? -4.790 1.009 1.359 1.00 98.81 82 ILE A CA 1
ATOM 600 C C . ILE A 1 82 ? -4.843 2.432 1.929 1.00 98.81 82 ILE A C 1
ATOM 602 O O . ILE A 1 82 ? -5.133 3.401 1.223 1.00 98.81 82 ILE A O 1
ATOM 606 N N . VAL A 1 83 ? -4.517 2.570 3.213 1.00 98.75 83 VAL A N 1
ATOM 607 C CA . VAL A 1 83 ? -4.443 3.853 3.924 1.00 98.75 83 VAL A CA 1
ATOM 608 C C . VAL A 1 83 ? -3.051 4.009 4.542 1.00 98.75 83 VAL A C 1
ATOM 610 O O . VAL A 1 83 ? -2.838 3.623 5.694 1.00 98.75 83 VAL A O 1
ATOM 613 N N . PRO A 1 84 ? -2.057 4.526 3.799 1.00 98.06 84 PRO A N 1
ATOM 614 C CA . PRO A 1 84 ? -0.746 4.776 4.377 1.00 98.06 84 PRO A CA 1
ATOM 615 C C . PRO A 1 84 ? -0.795 5.965 5.339 1.00 98.06 84 PRO A C 1
ATOM 617 O O . PRO A 1 84 ? -1.220 7.067 4.984 1.00 98.06 84 PRO A O 1
ATOM 620 N N . LEU A 1 85 ? -0.336 5.734 6.564 1.00 97.50 85 LEU A N 1
ATOM 621 C CA . LEU A 1 85 ? -0.308 6.710 7.640 1.00 97.50 85 LEU A CA 1
ATOM 622 C C . LEU A 1 85 ? 1.073 7.351 7.749 1.00 97.50 85 LEU A C 1
ATOM 624 O O . LEU A 1 85 ? 2.113 6.707 7.604 1.00 97.50 85 LEU A O 1
ATOM 628 N N . ASN A 1 86 ? 1.083 8.649 8.039 1.00 95.19 86 ASN A N 1
ATOM 629 C CA . ASN A 1 86 ? 2.318 9.369 8.298 1.00 95.19 86 ASN A CA 1
ATOM 630 C C . ASN A 1 86 ? 2.836 9.023 9.701 1.00 95.19 86 ASN A C 1
ATOM 632 O O . ASN A 1 86 ? 2.331 9.535 10.698 1.00 95.19 86 ASN A O 1
ATOM 636 N N . PHE A 1 87 ? 3.892 8.211 9.762 1.00 93.75 87 PHE A N 1
ATOM 637 C CA . PHE A 1 87 ? 4.546 7.786 11.005 1.00 93.75 87 PHE A CA 1
ATOM 638 C C . PHE A 1 87 ? 5.154 8.927 11.841 1.00 93.75 87 PHE A C 1
ATOM 640 O O . PHE A 1 87 ? 5.590 8.699 12.963 1.00 93.75 87 PHE A O 1
ATOM 647 N N . ARG A 1 88 ? 5.218 10.156 11.309 1.00 92.56 88 ARG A N 1
ATOM 648 C CA . ARG A 1 88 ? 5.694 11.347 12.034 1.00 92.56 88 ARG A CA 1
ATOM 649 C C . ARG A 1 88 ? 4.582 12.106 12.759 1.00 92.56 88 ARG A C 1
ATOM 651 O O . ARG A 1 88 ? 4.868 13.132 13.373 1.00 92.56 88 ARG A O 1
ATOM 658 N N . LEU A 1 89 ? 3.333 11.663 12.634 1.00 93.31 89 LEU A N 1
ATOM 659 C CA . LEU A 1 89 ? 2.206 12.234 13.363 1.00 93.31 89 LEU A CA 1
ATOM 660 C C . LEU A 1 89 ? 2.230 11.803 14.830 1.00 93.31 89 LEU A C 1
ATOM 662 O O . LEU A 1 89 ? 2.766 10.755 15.186 1.00 93.31 89 LEU A O 1
ATOM 666 N N . SER A 1 90 ? 1.631 12.624 15.685 1.00 94.44 90 SER A N 1
ATOM 667 C CA . SER A 1 90 ? 1.425 12.292 17.093 1.00 94.44 90 SER A CA 1
ATOM 668 C C . SER A 1 90 ? 0.340 11.222 17.270 1.00 94.44 90 SER A C 1
ATOM 670 O O . SER A 1 90 ? -0.513 11.036 16.401 1.00 94.44 90 SER A O 1
ATOM 672 N N . ALA A 1 91 ? 0.328 10.538 18.419 1.00 95.94 91 ALA A N 1
ATOM 673 C CA . ALA A 1 91 ? -0.665 9.497 18.699 1.00 95.94 91 ALA A CA 1
ATOM 674 C C . ALA A 1 91 ? -2.122 10.006 18.588 1.00 95.94 91 ALA A C 1
ATOM 676 O O . ALA A 1 91 ? -2.916 9.333 17.935 1.00 95.94 91 ALA A O 1
ATOM 677 N N . PRO A 1 92 ? -2.483 11.215 19.079 1.00 94.88 92 PRO A N 1
ATOM 678 C CA . PRO A 1 92 ? -3.831 11.757 18.879 1.00 94.88 92 PRO A CA 1
ATOM 679 C C . PRO A 1 92 ? -4.193 12.034 17.412 1.00 94.88 92 PRO A C 1
ATOM 681 O O . PRO A 1 92 ? -5.360 11.962 17.034 1.00 94.88 92 PRO A O 1
ATOM 684 N N . GLU A 1 93 ? -3.217 12.380 16.568 1.00 94.75 93 GLU A N 1
ATOM 685 C CA . GLU A 1 93 ? -3.454 12.583 15.133 1.00 94.75 93 GLU A CA 1
ATOM 686 C C . GLU A 1 93 ? -3.642 11.251 14.399 1.00 94.75 93 GLU A C 1
ATOM 688 O O . GLU A 1 93 ? -4.473 11.169 13.496 1.00 94.75 93 GLU A O 1
ATOM 693 N N . ILE A 1 94 ? -2.905 10.209 14.799 1.00 96.62 94 ILE A N 1
ATOM 694 C CA . ILE A 1 94 ? -3.095 8.842 14.296 1.00 96.62 94 ILE A CA 1
ATOM 695 C C . ILE A 1 94 ? -4.463 8.310 14.723 1.00 96.62 94 ILE A C 1
ATOM 697 O O . ILE A 1 94 ? -5.197 7.822 13.870 1.00 96.62 94 ILE A O 1
ATOM 701 N N . GLU A 1 95 ? -4.838 8.458 15.996 1.00 96.69 95 GLU A N 1
ATOM 702 C CA . GLU A 1 95 ? -6.164 8.085 16.505 1.00 96.69 95 GLU A CA 1
ATOM 703 C C . GLU A 1 95 ? -7.277 8.779 15.715 1.00 96.69 95 GLU A C 1
ATOM 705 O O . GLU A 1 95 ? -8.171 8.110 15.207 1.00 96.69 95 GLU A O 1
ATOM 710 N N . TRP A 1 96 ? -7.161 10.094 15.493 1.00 95.38 96 TRP A N 1
ATOM 711 C CA . TRP A 1 96 ? -8.116 10.835 14.668 1.00 95.38 96 TRP A CA 1
ATOM 712 C C . TRP A 1 96 ? -8.279 10.241 13.260 1.00 95.38 96 TRP A C 1
ATOM 714 O O . TRP A 1 96 ? -9.396 10.130 12.759 1.00 95.38 96 TRP A O 1
ATOM 724 N N . ILE A 1 97 ? -7.173 9.876 12.604 1.00 96.88 97 ILE A N 1
ATOM 725 C CA . ILE A 1 97 ? -7.218 9.282 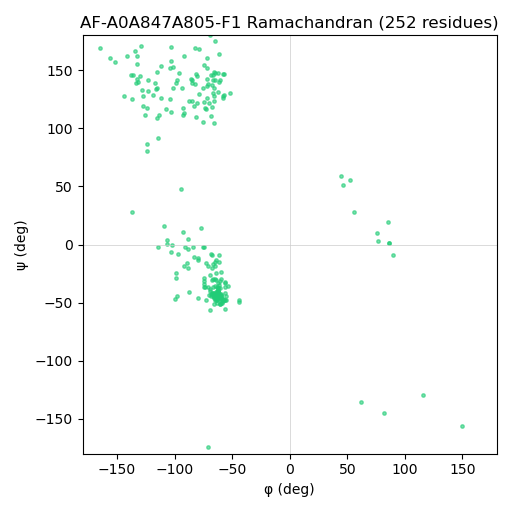11.263 1.00 96.88 97 ILE A CA 1
ATOM 726 C C . ILE A 1 97 ? -7.836 7.880 11.302 1.00 96.88 97 ILE A C 1
ATOM 728 O O . ILE A 1 97 ? -8.641 7.548 10.431 1.00 96.88 97 ILE A O 1
ATOM 732 N N . LEU A 1 98 ? -7.472 7.057 12.287 1.00 98.06 98 LEU A N 1
ATOM 733 C CA . LEU A 1 98 ? -8.028 5.715 12.453 1.00 98.06 98 LEU A CA 1
ATOM 734 C C . LEU A 1 98 ? -9.535 5.759 12.721 1.00 98.06 98 LEU A C 1
ATOM 736 O O . LEU A 1 98 ? -10.252 4.934 12.163 1.00 98.06 98 LEU A O 1
ATOM 740 N N . ASP A 1 99 ? -10.024 6.739 13.478 1.00 97.12 99 ASP A N 1
ATOM 741 C CA . ASP A 1 99 ? -11.459 6.961 13.670 1.00 97.12 99 ASP A CA 1
ATOM 742 C C . ASP A 1 99 ? -12.145 7.371 12.354 1.00 97.12 99 ASP A C 1
ATOM 744 O O . ASP A 1 99 ? -13.185 6.817 11.992 1.00 97.12 99 ASP A O 1
ATOM 748 N N . ASP A 1 100 ? -11.545 8.300 11.601 1.00 97.25 100 ASP A N 1
ATOM 749 C CA . ASP A 1 100 ? -12.102 8.834 10.350 1.00 97.25 100 ASP A CA 1
ATOM 750 C C . ASP A 1 100 ? -12.192 7.775 9.237 1.00 97.25 100 ASP A C 1
ATOM 752 O O . ASP A 1 100 ? -13.231 7.646 8.588 1.00 97.25 100 ASP A O 1
ATOM 756 N N . CYS A 1 101 ? -11.136 6.977 9.029 1.00 97.12 101 CYS A N 1
ATOM 757 C CA . CYS A 1 101 ? -11.149 5.911 8.021 1.00 97.12 101 CYS A CA 1
ATOM 758 C C . CYS A 1 101 ? -11.654 4.562 8.541 1.00 97.12 101 CYS A C 1
ATOM 760 O O . CYS A 1 101 ? -11.995 3.705 7.726 1.00 97.12 101 CYS A O 1
ATOM 762 N N . SER A 1 102 ? -11.724 4.347 9.857 1.00 97.69 102 SER A N 1
ATOM 763 C CA . SER A 1 102 ? -12.207 3.113 10.496 1.00 97.69 102 SER A CA 1
ATOM 764 C C . SER A 1 102 ? -11.656 1.822 9.849 1.00 97.69 102 SER A C 1
ATOM 766 O O . SER A 1 102 ? -12.444 1.043 9.312 1.00 97.69 102 SER A O 1
ATOM 768 N N . PRO A 1 103 ? -10.331 1.590 9.786 1.00 98.56 103 PRO A N 1
ATOM 769 C CA . PRO A 1 103 ? -9.779 0.474 9.023 1.00 98.56 103 PRO A CA 1
ATOM 770 C C . PRO A 1 103 ? -10.048 -0.880 9.690 1.00 98.56 103 PRO A C 1
ATOM 772 O O . PRO A 1 103 ? -9.962 -1.010 10.909 1.00 98.56 103 PRO A O 1
ATOM 775 N N . SER A 1 104 ? -10.331 -1.905 8.881 1.00 98.62 104 SER A N 1
ATOM 776 C CA . SER A 1 104 ? -10.567 -3.280 9.352 1.00 98.62 104 SER A CA 1
ATOM 777 C C . SER A 1 104 ? -9.264 -3.965 9.779 1.00 98.62 104 SER A C 1
ATOM 779 O O . SER A 1 104 ? -9.263 -4.835 10.651 1.00 98.62 104 SER A O 1
ATOM 781 N N . VAL A 1 105 ? -8.144 -3.560 9.171 1.00 98.81 105 VAL A N 1
ATOM 782 C CA . VAL A 1 105 ? -6.800 -4.090 9.432 1.00 98.81 105 VAL A CA 1
ATOM 783 C C . VAL A 1 105 ? -5.826 -2.932 9.593 1.00 98.81 105 VAL A C 1
ATOM 785 O O . VAL A 1 105 ? -5.870 -1.969 8.827 1.00 98.81 105 VAL A O 1
ATOM 788 N N . LEU A 1 106 ? -4.923 -3.047 10.560 1.00 98.81 106 LEU A N 1
ATOM 789 C CA . LEU A 1 106 ? -3.827 -2.119 10.784 1.00 98.81 106 LEU A CA 1
ATOM 790 C C . LEU A 1 106 ? -2.510 -2.898 10.840 1.00 98.81 106 LEU A C 1
ATOM 792 O O . LEU A 1 106 ? -2.322 -3.758 11.702 1.00 98.81 106 LEU A O 1
ATOM 796 N N . VAL A 1 107 ? -1.607 -2.581 9.913 1.00 98.69 107 VAL A N 1
ATOM 797 C CA . VAL A 1 107 ? -0.244 -3.120 9.862 1.00 98.69 107 VAL A CA 1
ATOM 798 C C . VAL A 1 107 ? 0.728 -2.056 10.346 1.00 98.69 107 VAL A C 1
ATOM 800 O O . VAL A 1 107 ? 0.719 -0.934 9.836 1.00 98.69 107 VAL A O 1
ATOM 803 N N . VAL A 1 108 ? 1.546 -2.394 11.341 1.00 98.38 108 VAL A N 1
ATOM 804 C CA . VAL A 1 108 ? 2.387 -1.431 12.062 1.00 98.38 108 VAL A CA 1
ATOM 805 C C . VAL A 1 108 ? 3.814 -1.935 12.173 1.00 98.38 108 VAL A C 1
ATOM 807 O O . VAL A 1 108 ? 4.055 -3.116 12.418 1.00 98.38 108 VAL A O 1
ATOM 810 N N . GLU A 1 109 ? 4.767 -1.029 12.004 1.00 97.06 109 GLU A N 1
ATOM 811 C CA . GLU A 1 109 ? 6.161 -1.312 12.328 1.00 97.06 109 GLU A CA 1
ATOM 812 C C . GLU A 1 109 ? 6.361 -1.288 13.848 1.00 97.06 109 GLU A C 1
ATOM 814 O O . GLU A 1 109 ? 5.891 -0.376 14.519 1.00 97.06 109 GLU A O 1
ATOM 819 N N . GLU A 1 110 ? 7.073 -2.271 14.393 1.00 96.56 110 GLU A N 1
ATOM 820 C CA . GLU A 1 110 ? 7.197 -2.555 15.831 1.00 96.56 110 GLU A CA 1
ATOM 821 C C . GLU A 1 110 ? 7.414 -1.317 16.716 1.00 96.56 110 GLU A C 1
ATOM 823 O O . GLU A 1 110 ? 6.687 -1.113 17.688 1.00 96.56 110 GLU A O 1
ATOM 828 N N . HIS A 1 111 ? 8.342 -0.433 16.345 1.00 94.56 111 HIS A N 1
ATOM 829 C CA . HIS A 1 111 ? 8.660 0.767 17.127 1.00 94.56 111 HIS A CA 1
ATOM 830 C C . HIS A 1 111 ? 7.527 1.817 17.181 1.00 94.56 111 HIS A C 1
ATOM 832 O O . HIS A 1 111 ? 7.631 2.791 17.923 1.00 94.56 111 HIS A O 1
ATOM 838 N N . LEU A 1 112 ? 6.460 1.646 16.393 1.00 96.50 112 LEU A N 1
ATOM 839 C CA . LEU A 1 112 ? 5.279 2.514 16.341 1.00 96.50 112 LEU A CA 1
ATOM 840 C C . LEU A 1 112 ? 4.047 1.881 16.997 1.00 96.50 112 LEU A C 1
ATOM 842 O O . LEU A 1 112 ? 2.993 2.512 17.018 1.00 96.50 112 LEU A O 1
ATOM 846 N N . VAL A 1 113 ? 4.145 0.666 17.545 1.00 96.69 113 VAL A N 1
ATOM 847 C CA . VAL A 1 113 ? 3.008 -0.020 18.187 1.00 96.69 113 VAL A CA 1
ATOM 848 C C . VAL A 1 113 ? 2.399 0.822 19.314 1.00 96.69 113 VAL A C 1
ATOM 850 O O . VAL A 1 113 ? 1.178 0.872 19.443 1.00 96.69 113 VAL A O 1
ATOM 853 N N . GLU A 1 114 ? 3.215 1.555 20.078 1.00 95.19 114 GLU A N 1
ATOM 854 C CA . GLU A 1 114 ? 2.742 2.443 21.155 1.00 95.19 114 GLU A CA 1
ATOM 855 C C . GLU A 1 114 ? 1.926 3.649 20.656 1.00 95.19 114 GLU A C 1
ATOM 857 O O . GLU A 1 114 ? 1.208 4.276 21.434 1.00 95.19 114 GLU A O 1
ATOM 862 N N . MET A 1 115 ? 1.998 3.975 19.361 1.00 96.25 115 MET A N 1
ATOM 863 C CA . MET A 1 115 ? 1.218 5.058 18.750 1.00 96.25 115 MET A CA 1
ATOM 864 C C . MET A 1 115 ? -0.227 4.649 18.452 1.00 96.25 115 MET A C 1
ATOM 866 O O . MET A 1 115 ? -1.052 5.496 18.107 1.00 96.25 115 MET A O 1
ATOM 870 N N . VAL A 1 116 ? -0.528 3.353 18.539 1.00 96.94 116 VAL A N 1
ATOM 871 C CA . VAL A 1 116 ? -1.829 2.794 18.187 1.00 96.94 116 VAL A CA 1
ATOM 872 C C . VAL A 1 116 ? -2.764 2.917 19.386 1.00 96.94 116 VAL A C 1
ATOM 874 O O . VAL A 1 116 ? -2.448 2.407 20.464 1.00 96.94 116 VAL A O 1
ATOM 877 N N . PRO A 1 117 ? -3.929 3.568 19.232 1.00 95.81 117 PRO A N 1
ATOM 878 C CA . PRO A 1 117 ? -4.843 3.757 20.343 1.00 95.81 117 PRO A CA 1
ATOM 879 C C . PRO A 1 117 ? -5.418 2.409 20.794 1.00 95.81 117 PRO A C 1
ATOM 881 O O . PRO A 1 117 ? -5.762 1.546 19.985 1.00 95.81 117 PRO A O 1
ATOM 884 N N . SER A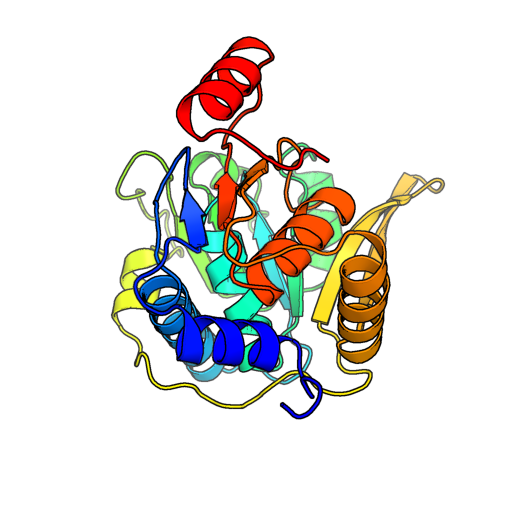 1 118 ? -5.574 2.234 22.107 1.00 93.50 118 SER A N 1
ATOM 885 C CA . SER A 1 118 ? -6.143 1.010 22.691 1.00 93.50 118 SER A CA 1
ATOM 886 C C . SER A 1 118 ? -7.613 0.778 22.315 1.00 93.50 118 SER A C 1
ATOM 888 O O . SER A 1 118 ? -8.116 -0.332 22.476 1.00 93.50 118 SER A O 1
ATOM 890 N N . SER A 1 119 ? -8.291 1.807 21.799 1.00 94.06 119 SER A N 1
ATOM 891 C CA . SER A 1 119 ? -9.641 1.751 21.234 1.00 94.06 119 SER A CA 1
ATOM 892 C C . SER A 1 119 ? -9.706 1.053 19.869 1.00 94.06 119 SER A C 1
ATOM 894 O O . SER A 1 119 ? -10.797 0.662 19.452 1.00 94.06 119 SER A O 1
ATOM 896 N N . PHE A 1 120 ? -8.576 0.856 19.175 1.00 97.19 120 PHE A N 1
ATOM 897 C CA . PHE A 1 120 ? -8.555 0.149 17.896 1.00 97.19 120 PHE A CA 1
ATOM 898 C C . PHE A 1 120 ? -8.837 -1.350 18.086 1.00 97.19 120 PHE A C 1
ATOM 900 O O . PHE A 1 120 ? -8.112 -2.056 18.790 1.00 97.19 120 PHE A O 1
ATOM 907 N N . THR A 1 121 ? -9.887 -1.844 17.427 1.00 95.50 121 THR A N 1
ATOM 908 C CA . THR A 1 121 ? -10.405 -3.218 17.591 1.00 95.50 121 THR A CA 1
ATOM 909 C C . THR A 1 121 ? -10.275 -4.094 16.345 1.00 95.50 121 THR A C 1
ATOM 911 O O . THR A 1 121 ? -10.625 -5.272 16.399 1.00 95.50 121 THR A O 1
ATOM 914 N N . GLY A 1 122 ? -9.769 -3.545 15.236 1.00 97.25 122 GLY A N 1
ATOM 915 C CA . GLY A 1 122 ? -9.522 -4.303 14.010 1.00 97.25 122 GLY A CA 1
ATOM 916 C C . GLY A 1 122 ? -8.374 -5.307 14.149 1.00 97.25 122 GLY A C 1
ATOM 917 O O . GLY A 1 122 ? -7.726 -5.420 15.194 1.00 97.25 122 GLY A O 1
ATOM 918 N N . LEU A 1 123 ? -8.092 -6.035 13.069 1.00 98.31 123 LEU A N 1
ATOM 919 C CA . LEU A 1 123 ? -6.947 -6.943 13.021 1.00 98.31 123 LEU A CA 1
ATOM 920 C C . LEU A 1 123 ? -5.643 -6.139 13.104 1.00 98.31 123 LEU A C 1
ATOM 922 O O . LEU A 1 123 ? -5.391 -5.268 12.273 1.00 98.31 123 LEU A O 1
ATOM 926 N N . LYS A 1 124 ? -4.806 -6.455 14.093 1.00 98.50 124 LYS A N 1
ATOM 927 C CA . LYS A 1 124 ? -3.526 -5.787 14.347 1.00 98.50 124 LYS A CA 1
ATOM 928 C C . LYS A 1 124 ? -2.364 -6.695 13.957 1.00 98.50 124 LYS A C 1
ATOM 930 O O . LYS A 1 124 ? -2.184 -7.759 14.557 1.00 98.50 124 LYS A O 1
ATOM 935 N N . LEU A 1 125 ? -1.582 -6.267 12.970 1.00 98.50 125 LEU A N 1
ATOM 936 C CA . LEU A 1 125 ? -0.404 -6.981 12.479 1.00 98.50 125 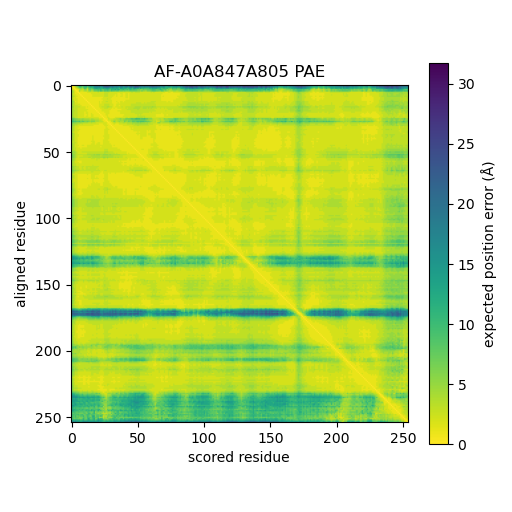LEU A CA 1
ATOM 937 C C . LEU A 1 125 ? 0.853 -6.147 12.732 1.00 98.50 125 LEU A C 1
ATOM 939 O O . LEU A 1 125 ? 0.867 -4.955 12.432 1.00 98.50 125 LEU A O 1
ATOM 943 N N . VAL A 1 126 ? 1.906 -6.767 13.261 1.00 98.25 126 VAL A N 1
ATOM 944 C CA . VAL A 1 126 ? 3.193 -6.107 13.527 1.00 98.25 126 VAL A CA 1
ATOM 945 C C . VAL A 1 126 ? 4.316 -6.725 12.702 1.00 98.25 126 VAL A C 1
ATOM 947 O O . VAL A 1 126 ? 4.390 -7.945 12.556 1.00 98.25 126 VAL A O 1
ATOM 950 N N . PHE A 1 127 ? 5.206 -5.894 12.171 1.00 97.12 127 PHE A N 1
ATOM 951 C CA . PHE A 1 127 ? 6.452 -6.327 11.538 1.00 97.12 127 PHE A CA 1
ATOM 952 C C . PHE A 1 127 ? 7.628 -5.492 12.048 1.00 97.12 127 PHE A C 1
ATOM 954 O O . PHE A 1 127 ? 7.435 -4.412 12.601 1.00 97.12 127 PHE A O 1
ATOM 961 N N . SER A 1 128 ? 8.849 -5.978 11.853 1.00 94.38 128 SER A N 1
ATOM 962 C CA . SER A 1 128 ? 10.068 -5.223 12.137 1.00 94.38 128 SER A CA 1
ATOM 963 C C . SER A 1 128 ? 10.994 -5.291 10.931 1.00 94.38 128 SER A C 1
ATOM 965 O O . SER A 1 128 ? 11.044 -6.300 10.229 1.00 94.38 128 SER A O 1
ATOM 967 N N . GLN A 1 129 ? 11.716 -4.203 10.672 1.00 88.00 129 GLN A N 1
ATOM 968 C CA . GLN A 1 129 ? 12.746 -4.178 9.630 1.00 88.00 129 GLN A CA 1
ATOM 969 C C . GLN A 1 129 ? 14.089 -4.735 10.121 1.00 88.00 129 GLN A C 1
ATOM 971 O O . GLN A 1 129 ? 14.986 -4.976 9.315 1.00 88.00 129 GLN A O 1
ATOM 976 N N . GLU A 1 130 ? 14.228 -4.947 11.432 1.00 85.94 130 GLU A N 1
ATOM 977 C CA . GLU A 1 130 ? 15.477 -5.354 12.087 1.00 85.94 130 GLU A CA 1
ATOM 978 C C . GLU A 1 130 ? 15.466 -6.825 12.542 1.00 85.94 130 GLU A C 1
ATOM 980 O O . GLU A 1 130 ? 16.433 -7.295 13.140 1.00 85.94 130 GLU A O 1
ATOM 985 N N . GLY A 1 131 ? 14.406 -7.579 12.232 1.00 85.19 131 GLY A N 1
ATOM 986 C CA . GLY A 1 131 ? 14.293 -8.995 12.572 1.00 85.19 131 GLY A CA 1
ATOM 987 C C . GLY A 1 131 ? 12.854 -9.445 12.805 1.00 85.19 131 GLY A C 1
ATOM 988 O O . GLY A 1 131 ? 11.907 -8.842 12.304 1.00 85.19 131 GLY A O 1
ATOM 989 N N . GLU A 1 132 ? 12.696 -10.528 13.565 1.00 86.12 132 GLU A N 1
ATOM 990 C CA . GLU A 1 132 ? 11.379 -10.980 14.014 1.00 86.12 132 GLU A CA 1
ATOM 991 C C . GLU A 1 132 ? 10.871 -10.055 15.132 1.00 86.12 132 GLU A C 1
ATOM 993 O O . GLU A 1 132 ? 11.567 -9.909 16.139 1.00 86.12 132 GLU A O 1
ATOM 998 N N . PRO A 1 133 ? 9.690 -9.427 14.977 1.00 90.62 133 PRO A N 1
ATOM 999 C CA . PRO A 1 133 ? 9.133 -8.560 16.007 1.00 90.62 133 PRO A CA 1
ATOM 1000 C C . PRO A 1 133 ? 8.628 -9.370 17.204 1.00 90.62 133 PRO A C 1
ATOM 1002 O O . PRO A 1 133 ? 8.125 -10.491 17.051 1.00 90.62 133 PRO A O 1
ATOM 1005 N N . GLU A 1 134 ? 8.639 -8.761 18.384 1.00 87.19 134 GLU A N 1
ATOM 1006 C CA . GLU A 1 134 ? 7.914 -9.279 19.538 1.00 87.19 134 GLU A CA 1
ATOM 1007 C C . GLU A 1 134 ? 6.437 -8.866 19.436 1.00 87.19 134 GLU A C 1
ATOM 1009 O O . GLU A 1 134 ? 6.067 -7.698 19.567 1.00 87.19 134 GLU A O 1
ATOM 1014 N N . ALA A 1 135 ? 5.556 -9.835 19.171 1.00 86.50 135 ALA A N 1
ATOM 1015 C CA . ALA A 1 135 ? 4.125 -9.564 19.113 1.00 86.50 135 ALA A CA 1
ATOM 1016 C C . ALA A 1 135 ? 3.584 -9.209 20.507 1.00 86.50 135 ALA A C 1
ATOM 1018 O O . ALA A 1 135 ? 3.475 -10.067 21.383 1.00 86.50 135 ALA A O 1
ATOM 1019 N N . ALA A 1 136 ? 3.195 -7.946 20.690 1.00 88.69 136 ALA A N 1
ATOM 1020 C CA . ALA A 1 136 ? 2.477 -7.498 21.878 1.00 88.69 136 ALA A CA 1
ATOM 1021 C C . ALA A 1 136 ? 1.115 -8.211 22.029 1.00 88.69 136 ALA A C 1
ATOM 1023 O O . ALA A 1 136 ? 0.569 -8.787 21.086 1.00 88.69 136 ALA A O 1
ATOM 1024 N N . GLU A 1 137 ? 0.516 -8.150 23.221 1.00 90.31 137 GLU A N 1
ATOM 1025 C CA . GLU A 1 137 ? -0.773 -8.801 23.479 1.00 90.31 137 GLU A CA 1
ATOM 1026 C C . GLU A 1 137 ? -1.870 -8.320 22.506 1.00 90.31 137 GLU A C 1
ATOM 1028 O O . GLU A 1 137 ? -2.101 -7.123 22.307 1.00 90.31 137 GLU A O 1
ATOM 1033 N N . GLY A 1 138 ? -2.554 -9.278 21.875 1.00 92.81 138 GLY A N 1
ATOM 1034 C CA . GLY A 1 138 ? -3.583 -9.005 20.870 1.00 92.81 138 GLY A CA 1
ATOM 1035 C C . GLY A 1 138 ? -3.044 -8.586 19.498 1.00 92.81 138 GLY A C 1
ATOM 1036 O O . GLY A 1 138 ? -3.838 -8.157 18.661 1.00 92.81 138 GLY A O 1
ATOM 1037 N N . TRP A 1 139 ? -1.736 -8.697 19.261 1.00 97.06 139 TRP A N 1
ATOM 1038 C CA . TRP A 1 139 ? -1.103 -8.547 17.951 1.00 97.06 139 TRP A CA 1
ATOM 1039 C C . TRP A 1 139 ? -0.716 -9.907 17.371 1.00 97.06 139 TRP A C 1
ATOM 1041 O O . TRP A 1 139 ? -0.437 -10.857 18.101 1.00 97.06 139 TRP A O 1
ATOM 1051 N N . GLN A 1 140 ? -0.676 -9.994 16.044 1.00 97.06 140 GLN A N 1
ATOM 1052 C CA . GLN A 1 140 ? -0.058 -11.108 15.324 1.00 97.06 140 GLN A CA 1
ATOM 1053 C C . GLN A 1 140 ? 1.146 -10.588 14.542 1.00 97.06 140 GLN A C 1
ATOM 1055 O O . GLN A 1 140 ? 1.143 -9.441 14.090 1.00 97.06 140 GLN A O 1
ATOM 1060 N N . THR A 1 141 ? 2.175 -11.413 14.354 1.00 97.69 141 THR A N 1
ATOM 1061 C CA . THR A 1 141 ? 3.275 -11.029 13.466 1.00 97.69 141 THR A CA 1
ATOM 1062 C C . THR A 1 141 ? 2.800 -11.080 12.014 1.00 97.69 141 THR A C 1
ATOM 1064 O O . THR A 1 141 ? 2.106 -12.013 11.601 1.00 97.69 141 THR A O 1
ATOM 1067 N N . PHE A 1 142 ? 3.164 -10.066 11.230 1.00 97.50 142 PHE A N 1
ATOM 1068 C CA . PHE A 1 142 ? 2.795 -9.966 9.820 1.00 97.50 142 PHE A CA 1
ATOM 1069 C C . PHE A 1 142 ? 3.326 -11.168 9.032 1.00 97.50 142 PHE A C 1
ATOM 1071 O O . PHE A 1 142 ? 2.580 -11.786 8.282 1.00 97.50 142 PHE A O 1
ATOM 1078 N N . GLU A 1 143 ? 4.578 -11.566 9.274 1.00 95.94 143 GLU A N 1
ATOM 1079 C CA . GLU A 1 143 ? 5.204 -12.679 8.555 1.00 95.94 143 GLU A CA 1
ATOM 1080 C C . GLU A 1 143 ? 4.506 -14.020 8.816 1.00 95.94 143 GLU A C 1
ATOM 1082 O O . GLU A 1 143 ? 4.211 -14.748 7.869 1.00 95.94 143 GLU A O 1
ATOM 1087 N N . ALA A 1 144 ? 4.170 -14.339 10.073 1.00 96.19 144 ALA A N 1
ATOM 1088 C CA . ALA A 1 144 ? 3.459 -15.583 10.376 1.00 96.19 144 ALA A CA 1
ATOM 1089 C C . ALA A 1 144 ? 2.035 -15.575 9.804 1.00 96.19 144 ALA A C 1
ATOM 1091 O O . ALA A 1 144 ? 1.551 -16.604 9.333 1.00 96.19 144 ALA A O 1
ATOM 1092 N N . TRP A 1 145 ? 1.372 -14.414 9.818 1.00 97.81 145 TRP A N 1
ATOM 1093 C CA . TRP A 1 145 ? 0.034 -14.259 9.254 1.00 97.81 145 TRP A CA 1
ATOM 1094 C C . TRP A 1 145 ? 0.021 -14.456 7.731 1.00 97.81 145 TRP A C 1
ATOM 1096 O O . TRP A 1 145 ? -0.843 -15.176 7.226 1.00 97.81 145 TRP A O 1
ATOM 1106 N N . VAL A 1 146 ? 1.000 -13.888 7.013 1.00 97.38 146 VAL A N 1
ATOM 1107 C CA . VAL A 1 146 ? 1.176 -14.057 5.558 1.00 97.38 146 VAL A CA 1
ATOM 1108 C C . VAL A 1 146 ? 1.589 -15.485 5.204 1.00 97.38 146 VAL A C 1
ATOM 1110 O O . VAL A 1 146 ? 1.014 -16.075 4.291 1.00 97.38 146 VAL A O 1
ATOM 1113 N N . GLY A 1 147 ? 2.535 -16.074 5.941 1.00 96.94 147 GLY A N 1
ATOM 1114 C CA . GLY A 1 147 ? 3.058 -17.420 5.680 1.00 96.94 147 GLY A CA 1
ATOM 1115 C C . GLY A 1 147 ? 2.029 -18.550 5.821 1.00 96.94 147 GLY A C 1
ATOM 1116 O O . GLY A 1 147 ? 2.280 -19.667 5.375 1.00 96.94 147 GLY A O 1
ATOM 1117 N N . ALA A 1 148 ? 0.867 -18.269 6.416 1.00 96.81 148 ALA A N 1
ATOM 1118 C CA . ALA A 1 148 ? -0.245 -19.207 6.537 1.00 96.81 148 ALA A CA 1
ATOM 1119 C C . ALA A 1 148 ? -1.224 -19.185 5.342 1.00 96.81 148 ALA A C 1
ATOM 1121 O O . ALA A 1 148 ? -2.167 -19.978 5.327 1.00 96.81 148 ALA A O 1
ATOM 1122 N N . GLN A 1 149 ? -1.041 -18.288 4.365 1.00 98.19 149 GLN A N 1
ATOM 1123 C CA . GLN A 1 149 ? -1.990 -18.070 3.266 1.00 98.19 149 GLN A CA 1
ATOM 1124 C C . GLN A 1 149 ? -1.535 -18.712 1.947 1.00 98.19 149 GLN A C 1
ATOM 1126 O O . GLN A 1 149 ? -0.348 -18.942 1.725 1.00 98.19 149 GLN A O 1
ATOM 1131 N N . SER A 1 150 ? -2.488 -18.972 1.042 1.00 98.19 150 SER A N 1
ATOM 1132 C CA . SER A 1 150 ? -2.171 -19.377 -0.338 1.00 98.19 150 SER A CA 1
ATOM 1133 C C . SER A 1 150 ? -1.541 -18.220 -1.114 1.00 98.19 150 SER A C 1
ATOM 1135 O O . SER A 1 150 ? -1.945 -17.070 -0.950 1.00 98.19 150 SER A O 1
ATOM 1137 N N . THR A 1 151 ? -0.611 -18.525 -2.016 1.00 98.44 151 THR A N 1
ATOM 1138 C CA . THR A 1 151 ? -0.042 -17.565 -2.973 1.00 98.44 151 THR A CA 1
ATOM 1139 C C . THR A 1 151 ? -0.845 -17.476 -4.278 1.00 98.44 151 THR A C 1
ATOM 1141 O O . THR A 1 151 ? -0.455 -16.744 -5.188 1.00 98.44 151 THR A O 1
ATOM 1144 N N . ASP A 1 152 ? -1.983 -18.171 -4.384 1.00 98.31 152 ASP A N 1
ATOM 1145 C CA . ASP A 1 152 ? -2.894 -18.056 -5.527 1.00 98.31 152 ASP A CA 1
ATOM 1146 C C . ASP A 1 152 ? -3.508 -16.651 -5.613 1.00 98.31 152 ASP A C 1
ATOM 1148 O O . ASP A 1 152 ? -3.874 -16.049 -4.608 1.00 98.31 152 ASP A O 1
ATOM 1152 N N . ASP A 1 153 ? -3.667 -16.118 -6.821 1.00 98.19 153 ASP A N 1
ATOM 1153 C CA . ASP A 1 153 ? -4.270 -14.799 -7.029 1.00 98.19 153 ASP A CA 1
ATOM 1154 C C . ASP A 1 153 ? -5.796 -14.842 -6.806 1.00 98.19 153 ASP A C 1
ATOM 1156 O O . ASP A 1 153 ? -6.490 -15.520 -7.574 1.00 98.19 153 ASP A O 1
ATOM 1160 N N . PRO A 1 154 ? -6.352 -14.105 -5.821 1.00 97.31 154 PRO A N 1
ATOM 1161 C CA . PRO A 1 154 ? -7.784 -14.152 -5.523 1.00 97.31 154 PRO A CA 1
ATOM 1162 C C . PRO A 1 154 ? -8.656 -13.493 -6.601 1.00 97.31 154 PRO A C 1
ATOM 1164 O O . PRO A 1 154 ? -9.853 -13.769 -6.657 1.00 97.31 154 PRO A O 1
ATOM 1167 N N . ARG A 1 155 ? -8.083 -12.643 -7.473 1.00 97.31 155 ARG A N 1
ATOM 1168 C CA . ARG A 1 155 ? -8.782 -11.977 -8.594 1.00 97.31 155 ARG A CA 1
ATOM 1169 C C . ARG A 1 155 ? -10.024 -11.160 -8.184 1.00 97.31 155 ARG A C 1
ATOM 1171 O O . ARG A 1 155 ? -10.925 -10.963 -9.002 1.00 97.31 155 ARG A O 1
ATOM 1178 N N . LEU A 1 156 ? -10.065 -10.637 -6.958 1.00 97.69 156 LEU A N 1
ATOM 1179 C CA . LEU A 1 156 ? -11.139 -9.779 -6.437 1.00 97.69 156 LEU A CA 1
ATOM 1180 C C . LEU A 1 156 ? -10.790 -8.294 -6.606 1.00 97.69 156 LEU A C 1
ATOM 1182 O O . LEU A 1 156 ? -10.876 -7.506 -5.673 1.00 97.69 156 LEU A O 1
ATOM 1186 N N . ASP A 1 157 ? -10.341 -7.921 -7.800 1.00 98.19 157 ASP A N 1
ATOM 1187 C CA . ASP A 1 157 ? -9.680 -6.636 -8.014 1.00 98.19 157 ASP A CA 1
ATOM 1188 C C . ASP A 1 157 ? -10.562 -5.412 -7.719 1.00 98.19 157 ASP A C 1
ATOM 1190 O O . ASP A 1 157 ? -11.745 -5.384 -8.068 1.00 98.19 157 ASP A O 1
ATOM 1194 N N . VAL A 1 158 ? -9.939 -4.329 -7.245 1.00 97.94 158 VAL A N 1
ATOM 1195 C CA . VAL A 1 158 ? -10.522 -2.981 -7.334 1.00 97.94 158 VAL A CA 1
ATOM 1196 C C . VAL A 1 158 ? -10.617 -2.583 -8.815 1.00 97.94 158 VAL A C 1
ATOM 1198 O O . VAL A 1 158 ? -9.631 -2.661 -9.551 1.00 97.94 158 VAL A O 1
ATOM 1201 N N . ARG A 1 159 ? -11.802 -2.156 -9.275 1.00 96.56 159 ARG A N 1
ATOM 1202 C CA . ARG A 1 159 ? -12.058 -1.781 -10.682 1.00 96.56 159 ARG A CA 1
ATOM 1203 C C . ARG A 1 159 ? -12.801 -0.453 -10.779 1.00 96.56 159 ARG A C 1
ATOM 1205 O O . ARG A 1 159 ? -13.564 -0.114 -9.876 1.00 96.56 159 ARG A O 1
ATOM 1212 N N . GLY A 1 160 ? -12.661 0.241 -11.907 1.00 96.44 160 GLY A N 1
ATOM 1213 C CA . GLY A 1 160 ? -13.452 1.434 -12.194 1.00 96.44 160 GLY A CA 1
ATOM 1214 C C . GLY A 1 160 ? -13.204 2.553 -11.177 1.00 96.44 160 GLY A C 1
ATOM 1215 O O . GLY A 1 160 ? -12.087 2.773 -10.705 1.00 96.44 160 GLY A O 1
ATOM 1216 N N . GLU A 1 161 ? -14.298 3.168 -10.734 1.00 97.06 161 GLU A N 1
ATOM 1217 C CA . GLU A 1 161 ? -14.317 4.148 -9.640 1.00 97.06 161 GLU A CA 1
ATOM 1218 C C . GLU A 1 161 ? -14.215 3.520 -8.231 1.00 97.06 161 GLU A C 1
ATOM 1220 O O . GLU A 1 161 ? -14.487 4.178 -7.227 1.00 97.06 161 GLU A O 1
ATOM 1225 N N . GLY A 1 162 ? -13.839 2.241 -8.125 1.00 97.88 162 GLY A N 1
ATOM 1226 C CA . GLY A 1 162 ? -13.586 1.581 -6.846 1.00 97.88 162 GLY A CA 1
ATOM 1227 C C . GLY A 1 162 ? -12.449 2.254 -6.071 1.00 97.88 162 GLY A C 1
ATOM 1228 O O . GLY A 1 162 ? -11.449 2.676 -6.659 1.00 97.88 162 GLY A O 1
ATOM 1229 N N . LEU A 1 163 ? -12.606 2.348 -4.749 1.00 98.50 163 LEU A N 1
ATOM 1230 C CA . LEU A 1 163 ? -11.635 2.978 -3.856 1.00 98.50 163 LEU A CA 1
ATOM 1231 C C . LEU A 1 163 ? -10.338 2.158 -3.805 1.00 98.50 163 LEU A C 1
ATOM 1233 O O . LEU A 1 163 ? -10.347 1.018 -3.355 1.00 98.50 163 LEU A O 1
ATOM 1237 N N . LEU A 1 164 ? -9.228 2.760 -4.233 1.00 98.44 164 LEU A N 1
ATOM 1238 C CA . LEU A 1 164 ? -7.903 2.138 -4.224 1.00 98.44 164 LEU A CA 1
ATOM 1239 C C . LEU A 1 164 ? -7.085 2.565 -3.003 1.00 98.44 164 LEU A C 1
ATOM 1241 O O . LEU A 1 164 ? -6.418 1.746 -2.374 1.00 98.44 164 LEU A O 1
ATOM 1245 N N . SER A 1 165 ? -7.105 3.858 -2.676 1.00 98.25 165 SER A N 1
ATOM 1246 C CA . SER A 1 165 ? -6.344 4.382 -1.546 1.00 98.25 165 SER A CA 1
ATOM 1247 C C . SER A 1 165 ? -6.972 5.618 -0.919 1.00 98.25 165 SER A C 1
ATOM 1249 O O . SER A 1 165 ? -7.725 6.357 -1.562 1.00 98.25 165 SER A O 1
ATOM 1251 N N . ILE A 1 166 ? -6.630 5.847 0.350 1.00 98.31 166 ILE A N 1
ATOM 1252 C CA . ILE A 1 166 ? -6.899 7.095 1.066 1.00 98.31 166 ILE A CA 1
ATOM 1253 C C . ILE A 1 166 ? -5.569 7.633 1.591 1.00 98.31 166 ILE A C 1
ATOM 1255 O O . ILE A 1 166 ? -4.928 6.992 2.418 1.00 98.31 166 ILE A O 1
ATOM 1259 N N . MET A 1 167 ? -5.154 8.816 1.140 1.00 96.44 167 MET A N 1
ATOM 1260 C CA . MET A 1 167 ? -3.952 9.489 1.647 1.00 96.44 167 MET A CA 1
ATOM 1261 C C . MET A 1 167 ? -4.328 10.742 2.428 1.00 96.44 167 MET A C 1
ATOM 1263 O O . MET A 1 167 ? -5.033 11.614 1.919 1.00 96.44 167 MET A O 1
ATOM 1267 N N . TYR A 1 168 ? -3.849 10.854 3.665 1.00 95.31 168 TYR A N 1
ATOM 1268 C CA . TYR A 1 168 ? -4.167 11.992 4.521 1.00 95.31 168 TYR A CA 1
ATOM 1269 C C . TYR A 1 168 ? -3.196 13.150 4.301 1.00 95.31 168 TYR A C 1
ATOM 1271 O O . TYR A 1 168 ? -1.985 13.018 4.462 1.00 95.31 168 TYR A O 1
ATOM 1279 N N . SER A 1 169 ? -3.751 14.314 3.968 1.00 88.00 169 SER A N 1
ATOM 1280 C CA . SER A 1 169 ? -3.009 15.572 3.830 1.00 88.00 169 SER A CA 1
ATOM 1281 C C . SER A 1 169 ? -3.193 16.461 5.061 1.00 88.00 169 SER A C 1
ATOM 1283 O O . SER A 1 169 ? -4.229 16.393 5.729 1.00 88.00 169 SER A O 1
ATOM 1285 N N . SER A 1 170 ? -2.216 17.326 5.359 1.00 79.38 170 SER A N 1
ATOM 1286 C CA . SER A 1 170 ? -2.360 18.355 6.393 1.00 79.38 170 SER A CA 1
ATOM 1287 C C . SER A 1 170 ? -3.436 19.361 5.968 1.00 79.38 170 SER A C 1
ATOM 1289 O O . SER A 1 170 ? -3.251 20.196 5.084 1.00 79.38 170 SER A O 1
ATOM 1291 N N . GLY A 1 171 ? -4.618 19.262 6.574 1.00 64.06 171 GLY A N 1
ATOM 1292 C CA . GLY A 1 171 ? -5.715 20.174 6.285 1.00 64.06 171 GLY A CA 1
ATOM 1293 C C . GLY A 1 171 ? -5.433 21.572 6.836 1.00 64.06 171 GLY A C 1
ATOM 1294 O O . GLY A 1 171 ? -5.033 21.732 7.986 1.00 64.06 171 GLY A O 1
ATOM 1295 N N . THR A 1 172 ? -5.744 22.612 6.060 1.00 60.69 172 THR A N 1
ATOM 1296 C CA . THR A 1 172 ? -5.679 24.019 6.510 1.00 60.69 172 THR A CA 1
ATOM 1297 C C . THR A 1 172 ? -6.623 24.337 7.677 1.00 60.69 172 THR A C 1
ATOM 1299 O O . THR A 1 172 ? -6.476 25.358 8.338 1.00 60.69 172 THR A O 1
ATOM 1302 N N . THR A 1 173 ? -7.591 23.457 7.945 1.00 68.56 173 THR A N 1
ATOM 1303 C CA . THR A 1 173 ? -8.611 23.576 8.997 1.00 68.56 173 THR A CA 1
ATOM 1304 C C . THR A 1 173 ? -8.213 22.895 10.315 1.00 68.56 173 THR A C 1
ATOM 1306 O O . THR A 1 173 ? -9.058 22.735 11.190 1.00 68.56 173 THR A O 1
ATOM 1309 N N . GLY A 1 174 ? -6.951 22.473 10.460 1.00 75.69 174 GLY A N 1
ATOM 1310 C CA . GLY A 1 174 ? -6.383 21.939 11.706 1.00 75.69 174 GLY A CA 1
ATOM 1311 C C . GLY A 1 174 ? -6.505 20.425 11.905 1.00 75.69 174 GLY A C 1
ATOM 1312 O O . GLY A 1 174 ? -5.876 19.897 12.814 1.00 75.69 174 GLY A O 1
ATOM 1313 N N . ARG A 1 175 ? -7.263 19.712 11.060 1.00 82.81 175 ARG A N 1
ATOM 1314 C CA . ARG A 1 175 ? -7.341 18.240 11.058 1.00 82.81 175 ARG A CA 1
ATOM 1315 C C . ARG A 1 175 ? -6.973 17.674 9.684 1.00 82.81 175 ARG A C 1
ATOM 1317 O O . ARG A 1 175 ? -7.356 18.293 8.681 1.00 82.81 175 ARG A O 1
ATOM 1324 N N . PRO A 1 176 ? -6.251 16.538 9.616 1.00 88.50 176 PRO A N 1
ATOM 1325 C CA . PRO A 1 176 ? -5.946 15.878 8.354 1.00 88.50 176 PRO A CA 1
ATOM 1326 C C . PRO A 1 176 ? -7.207 15.510 7.566 1.00 88.50 176 PRO A C 1
ATOM 1328 O O . PRO A 1 176 ? -8.236 15.187 8.157 1.00 88.50 176 PRO A O 1
ATOM 1331 N N . LYS A 1 177 ? -7.124 15.562 6.232 1.00 91.88 177 LYS A N 1
ATOM 1332 C CA . LYS A 1 177 ? -8.225 15.198 5.322 1.00 91.88 177 LYS A CA 1
ATOM 1333 C C . LYS A 1 177 ? -7.807 14.032 4.435 1.00 91.88 177 LYS A C 1
ATOM 1335 O O . LYS A 1 177 ? -6.761 14.129 3.786 1.00 91.88 177 LYS A O 1
ATOM 1340 N N . GLY A 1 178 ? -8.632 12.987 4.391 1.00 95.38 178 GLY A N 1
ATOM 1341 C CA . GLY A 1 178 ? -8.434 11.825 3.529 1.00 95.38 178 GLY A CA 1
ATOM 1342 C C . GLY A 1 178 ? -8.728 12.157 2.068 1.00 95.38 178 GLY A C 1
ATOM 1343 O O . GLY A 1 178 ? -9.852 12.505 1.711 1.00 95.38 178 GLY A O 1
ATOM 1344 N N . VAL A 1 179 ? -7.708 12.068 1.220 1.00 96.56 179 VAL A N 1
ATOM 1345 C CA . VAL A 1 179 ? -7.826 12.185 -0.235 1.00 96.56 179 VAL A CA 1
ATOM 1346 C C . VAL A 1 179 ? -8.032 10.787 -0.797 1.00 96.56 179 VAL A C 1
ATOM 1348 O O . VAL A 1 179 ? -7.138 9.946 -0.706 1.00 96.56 179 VAL A O 1
ATOM 1351 N N . THR A 1 180 ? -9.209 10.536 -1.360 1.00 97.56 180 THR A N 1
ATOM 1352 C CA . THR A 1 180 ? -9.544 9.258 -1.987 1.00 97.56 180 THR A CA 1
ATOM 1353 C C . THR A 1 180 ? -9.004 9.203 -3.413 1.00 97.56 180 THR A C 1
ATOM 1355 O O . THR A 1 180 ? -9.105 10.169 -4.168 1.00 97.56 180 THR A O 1
ATOM 1358 N N . THR A 1 181 ? -8.440 8.059 -3.794 1.00 98.06 181 THR A N 1
ATOM 1359 C CA . THR A 1 181 ? -8.021 7.777 -5.173 1.00 98.06 181 THR A CA 1
ATOM 1360 C C . THR A 1 181 ? -8.717 6.516 -5.657 1.00 98.06 181 THR A C 1
ATOM 1362 O O . THR A 1 181 ? -8.739 5.510 -4.945 1.00 98.06 181 THR A O 1
ATOM 1365 N N . THR A 1 182 ? -9.297 6.566 -6.856 1.00 98.31 182 THR A N 1
ATOM 1366 C CA . THR A 1 182 ? -9.957 5.416 -7.485 1.00 98.31 182 THR A CA 1
ATOM 1367 C C . THR A 1 182 ? -8.993 4.627 -8.367 1.00 98.31 182 THR A C 1
ATOM 1369 O O . THR A 1 182 ? -7.928 5.129 -8.744 1.00 98.31 182 THR A O 1
ATOM 1372 N N . SER A 1 183 ? -9.343 3.379 -8.699 1.00 97.75 183 SER A N 1
ATOM 1373 C CA . SER A 1 183 ? -8.530 2.554 -9.605 1.00 97.75 183 SER A CA 1
ATOM 1374 C C . SER A 1 183 ? -8.344 3.227 -10.967 1.00 97.75 183 SER A C 1
ATOM 1376 O O . SER A 1 183 ? -7.214 3.318 -11.444 1.00 97.75 183 SER A O 1
ATOM 1378 N N . ASP A 1 184 ? -9.414 3.745 -11.576 1.00 97.44 184 ASP A N 1
ATOM 1379 C CA . ASP A 1 184 ? -9.338 4.406 -12.885 1.00 97.44 184 ASP A CA 1
ATOM 1380 C C . ASP A 1 184 ? -8.475 5.672 -12.845 1.00 97.44 184 ASP A C 1
ATOM 1382 O O . ASP A 1 184 ? -7.641 5.875 -13.731 1.00 97.44 184 ASP A O 1
ATOM 1386 N N . ALA A 1 185 ? -8.601 6.488 -11.791 1.00 97.62 185 ALA A N 1
ATOM 1387 C CA . ALA A 1 185 ? -7.764 7.673 -11.614 1.00 97.62 185 ALA A CA 1
ATOM 1388 C C . ALA A 1 185 ? -6.272 7.308 -11.515 1.00 97.62 185 ALA A C 1
ATOM 1390 O O . ALA A 1 185 ? -5.433 7.948 -12.153 1.00 97.62 185 ALA A O 1
ATOM 1391 N N . MET A 1 186 ? -5.939 6.253 -10.762 1.00 97.88 186 MET A N 1
ATOM 1392 C CA . MET A 1 186 ? -4.559 5.783 -10.636 1.00 97.88 186 MET A CA 1
ATOM 1393 C C . MET A 1 186 ? -4.025 5.220 -11.958 1.00 97.88 186 MET A C 1
ATOM 1395 O O . MET A 1 186 ? -2.916 5.556 -12.366 1.00 97.88 186 MET A O 1
ATOM 1399 N N . LEU A 1 187 ? -4.812 4.404 -12.665 1.00 97.75 187 LEU A N 1
ATOM 1400 C CA . LEU A 1 187 ? -4.425 3.856 -13.968 1.00 97.75 187 LEU A CA 1
ATOM 1401 C C . LEU A 1 187 ? -4.192 4.954 -15.007 1.00 97.75 187 LEU A C 1
ATOM 1403 O O . LEU A 1 187 ? -3.212 4.893 -15.752 1.00 97.75 187 LEU A O 1
ATOM 1407 N N . ALA A 1 188 ? -5.057 5.969 -15.038 1.00 96.88 188 ALA A N 1
ATOM 1408 C CA . ALA A 1 188 ? -4.899 7.117 -15.920 1.00 96.88 188 ALA A CA 1
ATOM 1409 C C . ALA A 1 188 ? -3.608 7.891 -15.614 1.00 96.88 188 ALA A C 1
ATOM 1411 O O . ALA A 1 188 ? -2.870 8.229 -16.540 1.00 96.88 188 ALA A O 1
ATOM 1412 N N . ALA A 1 189 ? -3.300 8.120 -14.332 1.00 95.94 189 ALA A N 1
ATOM 1413 C CA . ALA A 1 189 ? -2.062 8.777 -13.916 1.00 95.94 189 ALA A CA 1
ATOM 1414 C C . ALA A 1 189 ? -0.819 7.964 -14.312 1.00 95.94 189 ALA A C 1
ATOM 1416 O O . ALA A 1 189 ? 0.108 8.515 -14.905 1.00 95.94 189 ALA A O 1
ATOM 1417 N N . VAL A 1 190 ? -0.821 6.649 -14.058 1.00 96.38 190 VAL A N 1
ATOM 1418 C CA . VAL A 1 190 ? 0.275 5.752 -14.456 1.00 96.38 190 VAL A CA 1
ATOM 1419 C C . VAL A 1 190 ? 0.481 5.790 -15.969 1.00 96.38 190 VAL A C 1
ATOM 1421 O O . VAL A 1 190 ? 1.615 5.942 -16.419 1.00 96.38 190 VAL A O 1
ATOM 1424 N N . ALA A 1 191 ? -0.590 5.698 -16.760 1.00 95.31 191 ALA A N 1
ATOM 1425 C CA . ALA A 1 191 ? -0.504 5.723 -18.218 1.00 95.31 191 ALA A CA 1
ATOM 1426 C C . ALA A 1 191 ? 0.029 7.062 -18.751 1.00 95.31 191 ALA A C 1
ATOM 1428 O O . ALA A 1 191 ? 0.918 7.069 -19.602 1.00 95.31 191 ALA A O 1
ATOM 1429 N N . ALA A 1 192 ? -0.485 8.185 -18.240 1.00 94.94 192 ALA A N 1
ATOM 1430 C CA . ALA A 1 192 ? -0.073 9.517 -18.671 1.00 94.94 192 ALA A CA 1
ATOM 1431 C C . ALA A 1 192 ? 1.405 9.786 -18.357 1.00 94.94 192 ALA A C 1
ATOM 1433 O O . ALA A 1 192 ? 2.152 10.202 -19.238 1.00 94.94 192 ALA A O 1
ATOM 1434 N N . ILE A 1 193 ? 1.840 9.492 -17.129 1.00 92.88 193 ILE A N 1
ATOM 1435 C CA . ILE A 1 193 ? 3.213 9.775 -16.698 1.00 92.88 193 ILE A CA 1
ATOM 1436 C C . ILE A 1 193 ? 4.205 8.796 -17.339 1.00 92.88 193 ILE A C 1
ATOM 1438 O O . ILE A 1 193 ? 5.293 9.211 -17.732 1.00 92.88 193 ILE A O 1
ATOM 1442 N N . SER A 1 194 ? 3.832 7.522 -17.522 1.00 93.56 194 SER A N 1
ATOM 1443 C CA . SER A 1 194 ? 4.682 6.564 -18.251 1.00 93.56 194 SER A CA 1
ATOM 1444 C C . SER A 1 194 ? 4.932 7.019 -19.691 1.00 93.56 194 SER A C 1
ATOM 1446 O O . SER A 1 194 ? 6.038 6.872 -20.192 1.00 93.56 194 SER A O 1
ATOM 1448 N N . ALA A 1 195 ? 3.933 7.610 -20.355 1.00 91.56 195 ALA A N 1
ATOM 1449 C CA . ALA A 1 195 ? 4.095 8.117 -21.717 1.00 91.56 195 ALA A CA 1
ATOM 1450 C C . ALA A 1 195 ? 5.015 9.349 -21.807 1.00 91.56 195 ALA A C 1
ATOM 1452 O O . ALA A 1 195 ? 5.595 9.596 -22.861 1.00 91.56 195 ALA A O 1
ATOM 1453 N N . GLU A 1 196 ? 5.128 10.130 -20.731 1.00 90.12 196 GLU A N 1
ATOM 1454 C CA . GLU A 1 196 ? 5.961 11.336 -20.690 1.00 90.12 196 GLU A CA 1
ATOM 1455 C C . GLU A 1 196 ? 7.407 11.036 -20.278 1.00 90.12 196 GLU A C 1
ATOM 1457 O O . GLU A 1 196 ? 8.339 11.596 -20.853 1.00 90.12 196 GLU A O 1
ATOM 1462 N N . LEU A 1 197 ? 7.592 10.156 -19.291 1.00 87.25 197 LEU A N 1
ATOM 1463 C CA . LEU A 1 197 ? 8.900 9.871 -18.696 1.00 87.25 197 LEU A CA 1
ATOM 1464 C C . LEU A 1 197 ? 9.584 8.622 -19.270 1.00 87.25 197 LEU A C 1
ATOM 1466 O O . LEU A 1 197 ? 10.748 8.395 -18.959 1.00 87.25 197 LEU A O 1
ATOM 1470 N N . ASP A 1 198 ? 8.881 7.844 -20.100 1.00 88.25 198 ASP A N 1
ATOM 1471 C CA . ASP A 1 198 ? 9.376 6.653 -20.812 1.00 88.25 198 ASP A CA 1
ATOM 1472 C C . ASP A 1 198 ? 10.193 5.676 -19.931 1.00 88.25 198 ASP A C 1
ATOM 1474 O O . ASP A 1 198 ? 11.322 5.308 -20.274 1.00 88.25 198 ASP A O 1
ATOM 1478 N N . PRO A 1 199 ? 9.670 5.260 -18.756 1.00 90.19 199 PRO A N 1
ATOM 1479 C CA . PRO A 1 199 ? 10.344 4.273 -17.929 1.00 90.19 199 PRO A CA 1
ATOM 1480 C C . PRO A 1 199 ? 10.376 2.915 -18.638 1.00 90.19 199 PRO A C 1
ATOM 1482 O O . PRO A 1 199 ? 9.435 2.501 -19.313 1.00 90.19 199 PRO A O 1
ATOM 1485 N N . SER A 1 200 ? 11.461 2.187 -18.413 1.00 92.56 200 SER A N 1
ATOM 1486 C CA . SER A 1 200 ? 11.737 0.885 -19.019 1.00 92.56 200 SER A CA 1
ATOM 1487 C C . SER A 1 200 ? 12.115 -0.161 -17.961 1.00 92.56 200 SER A C 1
ATOM 1489 O O . SER A 1 200 ? 12.413 0.198 -16.817 1.00 92.56 200 SER A O 1
ATOM 1491 N N . PRO A 1 201 ? 12.209 -1.449 -18.328 1.00 93.94 201 PRO A N 1
ATOM 1492 C CA . PRO A 1 201 ? 12.686 -2.500 -17.425 1.00 93.94 201 PRO A CA 1
ATOM 1493 C C . PRO A 1 201 ? 14.113 -2.284 -16.892 1.00 93.94 201 PRO A C 1
ATOM 1495 O O . PRO A 1 201 ? 14.500 -2.783 -15.835 1.00 93.94 201 PRO A O 1
A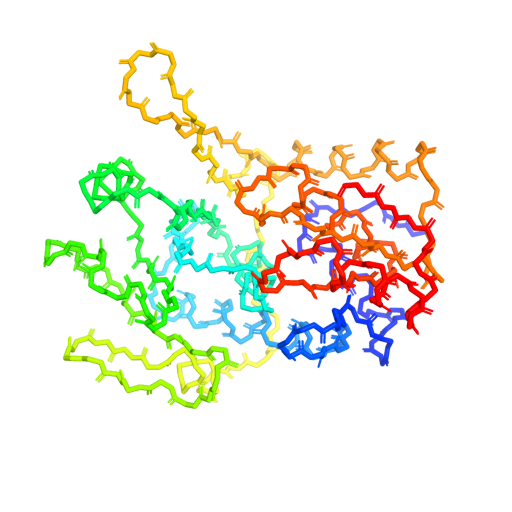TOM 1498 N N . GLU A 1 202 ? 14.928 -1.514 -17.609 1.00 93.00 202 GLU A N 1
ATOM 1499 C CA . GLU A 1 202 ? 16.275 -1.131 -17.189 1.00 93.00 202 GLU A CA 1
ATOM 1500 C C . GLU A 1 202 ? 16.273 0.023 -16.178 1.00 93.00 202 GLU A C 1
ATOM 1502 O O . GLU A 1 202 ? 17.304 0.281 -15.547 1.00 93.00 202 GLU A O 1
ATOM 1507 N N . SER A 1 203 ? 15.134 0.702 -16.006 1.00 94.19 203 SER A N 1
ATOM 1508 C CA . SER A 1 203 ? 15.010 1.867 -15.138 1.00 94.19 203 SER A CA 1
ATOM 1509 C C . SER A 1 203 ? 15.200 1.496 -13.676 1.00 94.19 203 SER A C 1
ATOM 1511 O O . SER A 1 203 ? 14.581 0.581 -13.135 1.00 94.19 203 SER A O 1
ATOM 1513 N N . VAL A 1 204 ? 16.066 2.262 -13.026 1.00 93.62 204 VAL A N 1
ATOM 1514 C CA . VAL A 1 204 ? 16.331 2.229 -11.592 1.00 93.62 204 VAL A CA 1
ATOM 1515 C C . VAL A 1 204 ? 15.869 3.548 -10.990 1.00 93.62 204 VAL A C 1
ATOM 1517 O O . VAL A 1 204 ? 16.467 4.595 -11.265 1.00 93.62 204 VAL A O 1
ATOM 1520 N N . SER A 1 205 ? 14.808 3.485 -10.195 1.00 92.44 205 SER A N 1
ATOM 1521 C CA . SER A 1 205 ? 14.123 4.640 -9.621 1.00 92.44 205 SER A CA 1
ATOM 1522 C C . SER A 1 205 ? 14.481 4.816 -8.154 1.00 92.44 205 SER A C 1
ATOM 1524 O O . SER A 1 205 ? 14.134 3.994 -7.312 1.00 92.44 205 SER A O 1
ATOM 1526 N N . LEU A 1 206 ? 15.168 5.907 -7.839 1.00 88.81 206 LEU A N 1
ATOM 1527 C CA . LEU A 1 206 ? 15.450 6.316 -6.471 1.00 88.81 206 LEU A CA 1
ATOM 1528 C C . LEU A 1 206 ? 14.225 7.024 -5.888 1.00 88.81 206 LEU A C 1
ATOM 1530 O O . LEU A 1 206 ? 13.810 8.043 -6.442 1.00 88.81 206 LEU A O 1
ATOM 1534 N N . VAL A 1 207 ? 13.676 6.524 -4.774 1.00 84.38 207 VAL A N 1
ATOM 1535 C CA . VAL A 1 207 ? 12.499 7.133 -4.127 1.00 84.38 207 VAL A CA 1
ATOM 1536 C C . VAL A 1 207 ? 12.804 7.466 -2.664 1.00 84.38 207 VAL A C 1
ATOM 1538 O O . VAL A 1 207 ? 12.468 6.705 -1.758 1.00 84.38 207 VAL A O 1
ATOM 1541 N N . PRO A 1 208 ? 13.481 8.599 -2.405 1.00 82.69 208 PRO A N 1
ATOM 1542 C CA . PRO A 1 208 ? 13.889 9.006 -1.064 1.00 82.69 208 PRO A CA 1
ATOM 1543 C C . PRO A 1 208 ? 12.753 9.566 -0.187 1.00 82.69 208 PRO A C 1
ATOM 1545 O O . PRO A 1 208 ? 12.973 9.969 0.956 1.00 82.69 208 PRO A O 1
ATOM 1548 N N . THR A 1 209 ? 11.540 9.674 -0.717 1.00 87.75 209 THR A N 1
ATOM 1549 C CA . THR A 1 209 ? 10.395 10.236 -0.000 1.00 87.75 209 THR A CA 1
ATOM 1550 C C . THR A 1 209 ? 9.540 9.126 0.633 1.00 87.75 209 THR A C 1
ATOM 1552 O O . THR A 1 209 ? 9.461 8.022 0.090 1.00 87.75 209 THR A O 1
ATOM 1555 N N . PRO A 1 210 ? 8.905 9.363 1.799 1.00 91.50 210 PRO A N 1
ATOM 1556 C CA . PRO A 1 210 ? 8.041 8.356 2.411 1.00 91.50 210 PRO A CA 1
ATOM 1557 C C . PRO A 1 210 ? 6.834 7.975 1.538 1.00 91.50 210 PRO A C 1
ATOM 1559 O O . PRO A 1 210 ? 6.187 8.857 0.975 1.00 91.50 210 PRO A O 1
ATOM 1562 N N . TYR A 1 211 ? 6.467 6.692 1.489 1.00 93.69 211 TYR A N 1
ATOM 1563 C CA . TYR A 1 211 ? 5.402 6.145 0.637 1.00 93.69 211 TYR A CA 1
ATOM 1564 C C . TYR A 1 211 ? 3.995 6.654 0.976 1.00 93.69 211 TYR A C 1
ATOM 1566 O O . TYR A 1 211 ? 3.112 6.611 0.119 1.00 93.69 211 TYR A O 1
ATOM 1574 N N . TYR A 1 212 ? 3.787 7.210 2.177 1.00 92.94 212 TYR A N 1
ATOM 1575 C CA . TYR A 1 212 ? 2.543 7.910 2.518 1.00 92.94 212 TYR A CA 1
ATOM 1576 C C . TYR A 1 212 ? 2.352 9.229 1.742 1.00 92.94 212 TYR A C 1
ATOM 1578 O O . TYR A 1 212 ? 1.276 9.820 1.800 1.00 92.94 212 TYR A O 1
ATOM 1586 N N . HIS A 1 213 ? 3.365 9.688 0.994 1.00 92.38 213 HIS A N 1
ATOM 1587 C CA . HIS A 1 213 ? 3.235 10.764 0.010 1.00 92.38 213 HIS A CA 1
ATOM 1588 C C . HIS A 1 213 ? 2.958 10.202 -1.384 1.00 92.38 213 HIS A C 1
ATOM 1590 O O . HIS A 1 213 ? 3.664 9.308 -1.855 1.00 92.38 213 HIS A O 1
ATOM 1596 N N . ILE A 1 214 ? 1.992 10.798 -2.090 1.00 92.44 214 ILE A N 1
ATOM 1597 C CA . ILE A 1 214 ? 1.606 10.374 -3.445 1.00 92.44 214 ILE A CA 1
ATOM 1598 C C . ILE A 1 214 ? 2.749 10.484 -4.457 1.00 92.44 214 ILE A C 1
ATOM 1600 O O . ILE A 1 214 ? 2.827 9.681 -5.376 1.00 92.44 214 ILE A O 1
ATOM 1604 N N . THR A 1 215 ? 3.666 11.439 -4.290 1.00 90.06 215 THR A N 1
ATOM 1605 C CA . THR A 1 215 ? 4.827 11.578 -5.180 1.00 90.06 215 THR A CA 1
ATOM 1606 C C . THR A 1 215 ? 5.732 10.345 -5.105 1.00 90.06 215 THR A C 1
ATOM 1608 O O . THR A 1 215 ? 6.148 9.822 -6.136 1.00 90.06 215 THR A O 1
ATOM 1611 N N . ALA A 1 216 ? 5.974 9.840 -3.890 1.00 90.88 216 ALA A N 1
ATOM 1612 C CA . ALA A 1 216 ? 6.823 8.680 -3.646 1.00 90.88 216 ALA A CA 1
ATOM 1613 C C . ALA A 1 216 ? 6.181 7.394 -4.175 1.00 90.88 216 ALA A C 1
ATOM 1615 O O . ALA A 1 216 ? 6.754 6.676 -4.998 1.00 90.88 216 ALA A O 1
ATOM 1616 N N . SER A 1 217 ? 4.965 7.106 -3.706 1.00 92.94 217 SER A N 1
ATOM 1617 C CA . SER A 1 217 ? 4.239 5.892 -4.078 1.00 92.94 217 SER A CA 1
ATOM 1618 C C . SER A 1 217 ? 3.803 5.923 -5.544 1.00 92.94 217 SER A C 1
ATOM 1620 O O . SER A 1 217 ? 3.939 4.922 -6.236 1.00 92.94 217 SER A O 1
ATOM 1622 N N . GLY A 1 218 ? 3.381 7.069 -6.072 1.00 94.50 218 GLY A N 1
ATOM 1623 C CA . GLY A 1 218 ? 3.023 7.226 -7.482 1.00 94.50 218 GLY A CA 1
ATOM 1624 C C . GLY A 1 218 ? 4.190 6.926 -8.423 1.00 94.50 218 GLY A C 1
ATOM 1625 O O . GLY A 1 218 ? 4.050 6.087 -9.312 1.00 94.50 218 GLY A O 1
ATOM 1626 N N . TRP A 1 219 ? 5.361 7.540 -8.205 1.00 94.50 219 TRP A N 1
ATOM 1627 C CA . TRP A 1 219 ? 6.540 7.267 -9.038 1.00 94.50 219 TRP A CA 1
ATOM 1628 C C . TRP A 1 219 ? 7.024 5.821 -8.914 1.00 94.50 219 TRP A C 1
ATOM 1630 O O . TRP A 1 219 ? 7.350 5.178 -9.913 1.00 94.50 219 TRP A O 1
ATOM 1640 N N . SER A 1 220 ? 7.012 5.280 -7.697 1.00 95.38 220 SER A N 1
ATOM 1641 C CA . SER A 1 220 ? 7.363 3.880 -7.468 1.00 95.38 220 SER A CA 1
ATOM 1642 C C . SER A 1 220 ? 6.439 2.928 -8.232 1.00 95.38 220 SER A C 1
ATOM 1644 O O . SER A 1 220 ? 6.918 2.012 -8.894 1.00 95.38 220 SER A O 1
ATOM 1646 N N . LEU A 1 221 ? 5.124 3.173 -8.205 1.00 97.12 221 LEU A N 1
ATOM 1647 C CA . LEU A 1 221 ? 4.149 2.373 -8.945 1.00 97.12 221 LEU A CA 1
ATOM 1648 C C . LEU A 1 221 ? 4.385 2.457 -10.456 1.00 97.12 221 LEU A C 1
ATOM 1650 O O . LEU A 1 221 ? 4.300 1.438 -11.132 1.00 97.12 221 LEU A O 1
ATOM 1654 N N . ILE A 1 222 ? 4.707 3.640 -10.987 1.00 96.06 222 ILE A N 1
ATOM 1655 C CA . ILE A 1 222 ? 5.033 3.827 -12.409 1.00 96.06 222 ILE A CA 1
ATOM 1656 C C . ILE A 1 222 ? 6.269 3.013 -12.799 1.00 96.06 222 ILE A C 1
ATOM 1658 O O . ILE A 1 222 ? 6.246 2.321 -13.816 1.00 96.06 222 ILE A O 1
ATOM 1662 N N . ALA A 1 223 ? 7.327 3.044 -11.985 1.00 95.38 223 ALA A N 1
ATOM 1663 C CA . ALA A 1 223 ? 8.519 2.237 -12.226 1.00 95.38 223 ALA A CA 1
ATOM 1664 C C . ALA A 1 223 ? 8.184 0.736 -12.222 1.00 95.38 223 ALA A C 1
ATOM 1666 O O . ALA A 1 223 ? 8.541 0.020 -13.159 1.00 95.38 223 ALA A O 1
ATOM 1667 N N . LEU A 1 224 ? 7.429 0.282 -11.214 1.00 96.94 224 LEU A N 1
ATOM 1668 C CA . LEU A 1 224 ? 7.020 -1.116 -11.073 1.00 96.94 224 LEU A CA 1
ATOM 1669 C C . LEU A 1 224 ? 6.088 -1.586 -12.206 1.00 96.94 224 LEU A C 1
ATOM 1671 O O . LEU A 1 224 ? 6.172 -2.719 -12.679 1.00 96.94 224 LEU A O 1
ATOM 1675 N N . ALA A 1 225 ? 5.207 -0.712 -12.689 1.00 96.00 225 ALA A N 1
ATOM 1676 C CA . ALA A 1 225 ? 4.283 -1.000 -13.785 1.00 96.00 225 ALA A CA 1
ATOM 1677 C C . ALA A 1 225 ? 4.982 -1.194 -15.143 1.00 96.00 225 ALA A C 1
ATOM 1679 O O . ALA A 1 225 ? 4.401 -1.792 -16.047 1.00 96.00 225 ALA A O 1
ATOM 1680 N N . ASN A 1 226 ? 6.212 -0.692 -15.287 1.00 95.44 226 ASN A N 1
ATOM 1681 C CA . ASN A 1 226 ? 7.002 -0.769 -16.519 1.00 95.44 226 ASN A CA 1
ATOM 1682 C C . ASN A 1 226 ? 8.191 -1.743 -16.404 1.00 95.44 226 ASN A C 1
ATOM 1684 O O . ASN A 1 226 ? 9.104 -1.710 -17.227 1.00 95.44 226 ASN A O 1
ATOM 1688 N N . GLY A 1 227 ? 8.192 -2.618 -15.391 1.00 95.94 227 GLY A N 1
ATOM 1689 C CA . GLY A 1 227 ? 9.235 -3.629 -15.185 1.00 95.94 227 GLY A CA 1
ATOM 1690 C C . GLY A 1 227 ? 10.542 -3.086 -14.600 1.00 95.94 227 GLY A C 1
ATOM 1691 O O . GLY A 1 227 ? 11.494 -3.847 -14.442 1.00 95.94 227 GLY A O 1
ATOM 1692 N N . GLY A 1 228 ? 10.606 -1.789 -14.283 1.00 95.94 228 GLY A N 1
ATOM 1693 C CA . GLY A 1 228 ? 11.760 -1.165 -13.640 1.00 95.94 228 GLY A CA 1
ATOM 1694 C C . GLY A 1 228 ? 11.900 -1.591 -12.179 1.00 95.94 228 GLY A C 1
ATOM 1695 O O . GLY A 1 228 ? 11.161 -2.433 -11.677 1.00 95.94 228 GLY A O 1
ATOM 1696 N N . ARG A 1 229 ? 12.842 -0.999 -11.451 1.00 96.12 229 ARG A N 1
ATOM 1697 C CA . ARG A 1 229 ? 13.060 -1.317 -10.031 1.00 96.12 229 ARG A CA 1
ATOM 1698 C C . ARG A 1 229 ? 13.190 -0.074 -9.182 1.00 96.12 229 ARG A C 1
ATOM 1700 O O . ARG A 1 229 ? 13.799 0.906 -9.613 1.00 96.12 229 ARG A O 1
ATOM 1707 N N . ILE A 1 230 ? 12.648 -0.129 -7.972 1.00 96.06 230 ILE A N 1
ATOM 1708 C CA . ILE A 1 230 ? 12.727 0.972 -7.012 1.00 96.06 230 ILE A CA 1
ATOM 1709 C C . ILE A 1 230 ? 13.837 0.718 -5.996 1.00 96.06 230 ILE A C 1
ATOM 1711 O O . ILE A 1 230 ? 14.020 -0.406 -5.527 1.00 96.06 230 ILE A O 1
ATOM 1715 N N . ILE A 1 231 ? 14.581 1.770 -5.662 1.00 93.31 231 ILE A N 1
ATOM 1716 C CA . ILE A 1 231 ? 15.535 1.769 -4.557 1.00 93.31 231 ILE A CA 1
ATOM 1717 C C . ILE A 1 231 ? 14.806 2.290 -3.321 1.00 93.31 231 ILE A C 1
ATOM 1719 O O . ILE A 1 231 ? 14.457 3.471 -3.248 1.00 93.31 231 ILE A O 1
ATOM 1723 N N . GLN A 1 232 ? 14.592 1.392 -2.370 1.00 89.94 232 GLN A N 1
ATOM 1724 C CA . GLN A 1 232 ? 13.954 1.642 -1.092 1.00 89.94 232 GLN A CA 1
ATOM 1725 C C . GLN A 1 232 ? 14.957 2.158 -0.058 1.00 89.94 232 GLN A C 1
ATOM 1727 O O . GLN A 1 232 ? 16.096 1.694 0.028 1.00 89.94 232 GLN A O 1
ATOM 1732 N N . PHE A 1 233 ? 14.477 3.097 0.753 1.00 86.00 233 PHE A N 1
ATOM 1733 C CA . PHE A 1 233 ? 15.168 3.690 1.892 1.00 86.00 233 PHE A CA 1
ATOM 1734 C C . PHE A 1 233 ? 14.259 3.610 3.102 1.00 86.00 233 PHE A C 1
ATOM 1736 O O . PHE A 1 233 ? 13.109 4.022 2.985 1.00 86.00 233 PHE A O 1
ATOM 1743 N N . ILE A 1 234 ? 14.765 3.174 4.247 1.00 82.19 234 ILE A N 1
ATOM 1744 C CA . ILE A 1 234 ? 14.059 3.248 5.529 1.00 82.19 234 ILE A CA 1
ATOM 1745 C C . ILE A 1 234 ? 14.179 4.670 6.078 1.00 82.19 234 ILE A C 1
ATOM 1747 O O . ILE A 1 234 ? 13.187 5.283 6.483 1.00 82.19 234 ILE A O 1
ATOM 1751 N N . GLU A 1 235 ? 15.395 5.218 6.039 1.00 77.56 235 GLU A N 1
ATOM 1752 C CA . GLU A 1 235 ? 15.689 6.588 6.441 1.00 77.56 235 GLU A CA 1
ATOM 1753 C C . GLU A 1 235 ? 16.639 7.256 5.446 1.00 77.56 235 GLU A C 1
ATOM 1755 O O . GLU A 1 235 ? 17.735 6.778 5.166 1.00 77.56 235 GLU A O 1
ATOM 1760 N N . VAL A 1 236 ? 16.232 8.412 4.922 1.00 76.88 236 VAL A N 1
ATOM 1761 C CA . VAL A 1 236 ? 17.051 9.134 3.949 1.00 76.88 236 VAL A CA 1
ATOM 1762 C C . VAL A 1 236 ? 17.936 10.156 4.627 1.00 76.88 236 VAL A C 1
ATOM 1764 O O . VAL A 1 236 ? 17.479 11.162 5.169 1.00 76.88 236 VAL A O 1
ATOM 1767 N N . THR A 1 237 ? 19.235 9.939 4.472 1.00 79.94 237 THR A N 1
ATOM 1768 C CA . THR A 1 237 ? 20.281 10.923 4.748 1.00 79.94 237 THR A CA 1
ATOM 1769 C C . THR A 1 237 ? 20.948 11.345 3.436 1.00 79.94 237 THR A C 1
ATOM 1771 O O . THR A 1 237 ? 20.974 10.568 2.479 1.00 79.94 237 THR A O 1
ATOM 1774 N N . PRO A 1 238 ? 21.530 12.556 3.338 1.00 81.50 238 PRO A N 1
ATOM 1775 C CA . PRO A 1 238 ? 22.272 12.952 2.139 1.00 81.50 238 PRO A CA 1
ATOM 1776 C C . PRO A 1 238 ? 23.369 11.946 1.745 1.00 81.50 238 PRO A C 1
ATOM 1778 O O . PRO A 1 238 ? 23.604 11.706 0.562 1.00 81.50 238 PRO A O 1
ATOM 1781 N N . GLN A 1 239 ? 24.018 11.331 2.738 1.00 79.12 239 GLN A N 1
ATOM 1782 C CA . GLN A 1 239 ? 25.083 10.349 2.549 1.00 79.12 239 GLN A CA 1
ATOM 1783 C C . GLN A 1 239 ? 24.556 9.002 2.038 1.00 79.12 239 GLN A C 1
ATOM 1785 O O . GLN A 1 239 ? 25.102 8.482 1.064 1.00 79.12 239 GLN A O 1
ATOM 1790 N N . SER A 1 240 ? 23.500 8.452 2.651 1.00 78.25 240 SER A N 1
ATOM 1791 C CA . SER A 1 240 ? 22.884 7.193 2.188 1.00 78.25 240 SER A CA 1
ATOM 1792 C C . SER A 1 240 ? 22.329 7.339 0.774 1.00 78.25 240 SER A C 1
ATOM 1794 O O . SER A 1 240 ? 22.555 6.471 -0.067 1.00 78.25 240 SER A O 1
ATOM 1796 N N . LYS A 1 241 ? 21.710 8.487 0.470 1.00 78.94 241 LYS A N 1
ATOM 1797 C CA . LYS A 1 241 ? 21.199 8.818 -0.862 1.00 78.94 241 LYS A CA 1
ATOM 1798 C C . LYS A 1 241 ? 22.287 8.737 -1.932 1.00 78.94 241 LYS A C 1
ATOM 1800 O O . LYS A 1 241 ? 22.139 7.982 -2.889 1.00 78.94 241 LYS A O 1
ATOM 1805 N N . LEU A 1 242 ? 23.399 9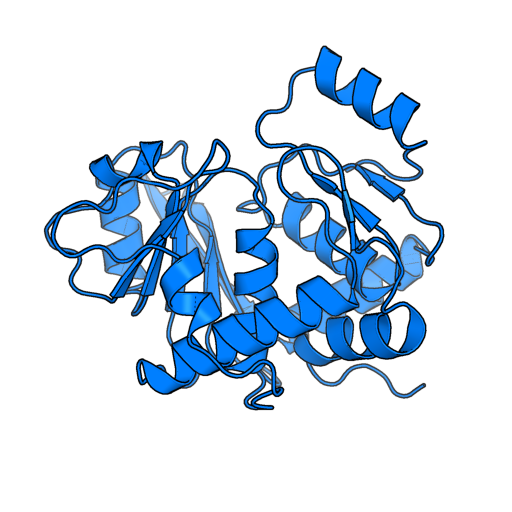.459 -1.758 1.00 81.12 242 LEU A N 1
ATOM 1806 C CA . LEU A 1 242 ? 24.504 9.430 -2.723 1.00 81.12 242 LEU A CA 1
ATOM 1807 C C . LEU A 1 242 ? 25.120 8.027 -2.840 1.00 81.12 242 LEU A C 1
ATOM 1809 O O . LEU A 1 242 ? 25.429 7.580 -3.945 1.00 81.12 242 LEU A O 1
ATOM 1813 N N . GLY A 1 243 ? 25.273 7.326 -1.712 1.00 79.38 243 GLY A N 1
ATOM 1814 C CA . GLY A 1 243 ? 25.795 5.961 -1.678 1.00 79.38 243 GLY A CA 1
ATOM 1815 C C . GLY A 1 243 ? 24.948 4.991 -2.502 1.00 79.38 243 GLY A C 1
ATOM 1816 O O . GLY A 1 243 ? 25.481 4.297 -3.367 1.00 79.38 243 GLY A O 1
ATOM 1817 N N . LEU A 1 244 ? 23.631 4.990 -2.292 1.00 78.50 244 LEU A N 1
ATOM 1818 C CA . LEU A 1 244 ? 22.703 4.101 -2.991 1.00 78.50 244 LEU A CA 1
ATOM 1819 C C . LEU A 1 244 ? 22.526 4.479 -4.468 1.00 78.50 244 LEU A C 1
ATOM 1821 O O . LEU A 1 244 ? 22.487 3.587 -5.317 1.00 78.50 244 LEU A O 1
ATOM 1825 N N . MET A 1 245 ? 22.523 5.773 -4.808 1.00 80.94 245 MET A N 1
ATOM 1826 C CA . MET A 1 245 ? 22.522 6.221 -6.209 1.00 80.94 245 MET A CA 1
ATOM 1827 C C . MET A 1 245 ? 23.713 5.663 -6.990 1.00 80.94 245 MET A C 1
ATOM 1829 O O . MET A 1 245 ? 23.540 5.139 -8.093 1.00 80.94 245 MET A O 1
ATOM 1833 N N . LEU A 1 246 ? 24.919 5.755 -6.419 1.00 81.31 246 LEU A N 1
ATOM 1834 C CA . LEU A 1 246 ? 26.140 5.254 -7.047 1.00 81.31 246 LEU A CA 1
ATOM 1835 C C . LEU A 1 246 ? 26.173 3.722 -7.084 1.00 81.31 246 LEU A C 1
ATOM 1837 O O . LEU A 1 246 ? 26.520 3.148 -8.117 1.00 81.31 246 LEU A O 1
ATOM 1841 N N . ALA A 1 247 ? 25.787 3.063 -5.986 1.00 82.19 247 ALA A N 1
ATOM 1842 C CA . ALA A 1 247 ? 25.798 1.605 -5.873 1.00 82.19 247 ALA A CA 1
ATOM 1843 C C . ALA A 1 247 ? 24.852 0.933 -6.879 1.00 82.19 247 ALA A C 1
ATOM 1845 O O . ALA A 1 247 ? 25.211 -0.073 -7.489 1.00 82.19 247 ALA A O 1
ATOM 1846 N N . HIS A 1 248 ? 23.670 1.514 -7.093 1.00 84.38 248 HIS A N 1
ATOM 1847 C CA . HIS A 1 248 ? 22.631 0.932 -7.943 1.00 84.38 248 HIS A CA 1
ATOM 1848 C C . HIS A 1 248 ? 22.519 1.574 -9.328 1.00 84.38 248 HIS A C 1
ATOM 1850 O O . HIS A 1 248 ? 21.702 1.125 -10.131 1.00 84.38 248 HIS A O 1
ATOM 1856 N N . ARG A 1 249 ? 23.351 2.583 -9.628 1.00 87.06 249 ARG A N 1
ATOM 1857 C CA . ARG A 1 249 ? 23.328 3.345 -10.888 1.00 87.06 249 ARG A CA 1
ATOM 1858 C C . ARG A 1 249 ? 21.925 3.878 -11.191 1.00 87.06 249 ARG A C 1
ATOM 1860 O O . ARG A 1 249 ? 21.360 3.585 -12.243 1.00 87.06 249 ARG A O 1
ATOM 1867 N N . ALA A 1 250 ? 21.365 4.620 -10.233 1.00 83.12 250 ALA A N 1
ATOM 1868 C CA . ALA A 1 250 ? 20.031 5.202 -10.353 1.00 83.12 250 ALA A CA 1
ATOM 1869 C C . ALA A 1 250 ? 19.894 6.000 -11.662 1.00 83.12 250 ALA A C 1
ATOM 1871 O O . ALA A 1 250 ? 20.742 6.829 -11.990 1.00 83.12 250 ALA A O 1
ATOM 1872 N N . THR A 1 251 ? 18.827 5.724 -12.406 1.00 86.50 251 THR A N 1
ATOM 1873 C CA . THR A 1 251 ? 18.516 6.370 -13.696 1.00 86.50 251 THR A CA 1
ATOM 1874 C C . THR A 1 251 ? 17.499 7.495 -13.546 1.00 86.50 251 THR A C 1
ATOM 1876 O O . THR A 1 251 ? 17.476 8.411 -14.359 1.00 86.50 251 THR A O 1
ATOM 1879 N N . HIS A 1 252 ? 16.684 7.426 -12.492 1.00 83.62 252 HIS A N 1
ATOM 1880 C CA . HIS A 1 252 ? 15.628 8.376 -12.187 1.00 83.62 252 HIS A CA 1
ATOM 1881 C C . HIS A 1 252 ? 15.628 8.679 -10.688 1.00 83.62 252 HIS A C 1
ATOM 1883 O O . HIS A 1 252 ? 15.902 7.796 -9.871 1.00 83.62 252 HIS A O 1
ATOM 1889 N N . GLU A 1 253 ? 15.289 9.912 -10.331 1.00 79.94 253 GLU A N 1
ATOM 1890 C CA . GLU A 1 253 ? 15.198 10.382 -8.952 1.00 79.94 253 GLU A CA 1
ATOM 1891 C C . GLU A 1 253 ? 14.037 11.371 -8.840 1.00 79.94 253 GLU A C 1
ATOM 1893 O O . GLU A 1 253 ? 13.971 12.322 -9.621 1.00 79.94 253 GLU A O 1
ATOM 1898 N N . ILE A 1 254 ? 13.141 11.136 -7.877 1.00 66.19 254 ILE A N 1
ATOM 1899 C CA . ILE A 1 254 ? 11.988 11.996 -7.574 1.00 66.19 254 ILE A CA 1
ATOM 1900 C C . ILE A 1 254 ? 11.853 12.200 -6.063 1.00 66.19 254 ILE A C 1
ATOM 1902 O O . ILE A 1 254 ? 11.937 11.204 -5.311 1.00 66.19 254 ILE A O 1
#